Protein AF-A0A940QIN0-F1 (afdb_monomer_lite)

Foldseek 3Di:
DDDDPPPPDPPPPPPPPPCPDDDQDPLCPDPVLVCLVVCVVVQQVVQCVVDVVGDPPVVNLVSVLLNQARDVVNDWDWDADPVRPDIDIGRHGSCDDPDNCVNVVVVVVVVVCCCVVPNDDPDDDDDDDDDDDPVPPDDPDDDDDPVRVVVVVVVVVVVVVVVVVVVVPPPPPPPDDDDDDDDDDDDDDDDD

Secondary structure (DSSP, 8-state):
--------------------------GGGSHHHHHHHHHHHHHHHHHHHH-TT-S-HHHHHHHHHHHTTT-TTT-EEEEE-TTSS-EEEEEPP---SSS-HHHHHHHHHHHHHHIIIIIS-SS----------GGGS---PPPPPHHHHHHHHHHHHHHHHHHHHHHHTS----------------------

pLDDT: mean 77.98, std 21.91, range [28.66, 98.19]

Radius of gyration: 30.8 Å; chains: 1; bounding box: 62×52×92 Å

Sequence (192 aa):
MTAVCETAARDERRAPVASLGYTPRQAERTVLHQVVREHLETFLATTARADPAGLPAFLEQEFRGFLDCGIWSRDFARFQSDGGHAETLVPFSCKRRGFCPSCGGRRMAAGAAELVDHILPHVPVRQWVLSLPHALRFDPAPPPTDREVAHLLAAIRTRILRLLRRGACSPRRTRPTLSGERVLGLTSVLPD

Structure (mmCIF, N/CA/C/O backbone):
data_AF-A0A940QIN0-F1
#
_entry.id   AF-A0A940QIN0-F1
#
loop_
_atom_site.group_PDB
_atom_site.id
_atom_site.type_symbol
_atom_site.label_atom_id
_atom_site.label_alt_id
_atom_site.label_comp_id
_atom_site.label_asym_id
_atom_site.label_entity_id
_atom_site.label_seq_id
_atom_site.pdbx_PDB_ins_code
_atom_site.Cartn_x
_atom_site.Cartn_y
_atom_site.Cartn_z
_atom_site.occupancy
_atom_site.B_iso_or_equiv
_atom_site.auth_seq_id
_atom_site.auth_comp_id
_atom_site.auth_asym_id
_atom_site.aut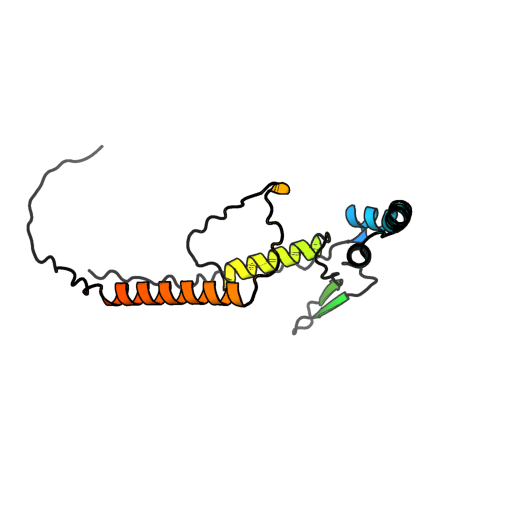h_atom_id
_atom_site.pdbx_PDB_model_num
ATOM 1 N N . MET A 1 1 ? 11.213 -0.362 -57.119 1.00 39.34 1 MET A N 1
ATOM 2 C CA . MET A 1 1 ? 11.813 0.123 -55.858 1.00 39.34 1 MET A CA 1
ATOM 3 C C . MET A 1 1 ? 10.994 -0.416 -54.705 1.00 39.34 1 MET A C 1
ATOM 5 O O . MET A 1 1 ? 9.848 -0.027 -54.529 1.00 39.34 1 MET A O 1
ATOM 9 N N . THR A 1 2 ? 11.556 -1.404 -54.025 1.00 29.39 2 THR A N 1
ATOM 10 C CA . THR A 1 2 ? 10.946 -2.192 -52.953 1.00 29.39 2 THR A CA 1
ATOM 11 C C . THR A 1 2 ? 11.001 -1.393 -51.651 1.00 29.39 2 THR A C 1
ATOM 13 O O . THR A 1 2 ? 12.084 -0.984 -51.250 1.00 29.39 2 THR A O 1
ATOM 16 N N . ALA A 1 3 ? 9.863 -1.167 -50.994 1.00 30.14 3 ALA A N 1
ATOM 17 C CA . ALA A 1 3 ? 9.829 -0.670 -49.620 1.00 30.14 3 ALA A CA 1
ATOM 18 C C . ALA A 1 3 ? 9.575 -1.868 -48.702 1.00 30.14 3 ALA A C 1
ATOM 20 O O . ALA A 1 3 ? 8.461 -2.385 -48.623 1.00 30.14 3 ALA A O 1
ATOM 21 N N . VAL A 1 4 ? 10.646 -2.349 -48.076 1.00 33.47 4 VAL A N 1
ATOM 22 C CA . VAL A 1 4 ? 10.581 -3.349 -47.013 1.00 33.47 4 VAL A CA 1
ATOM 23 C C . VAL A 1 4 ? 9.965 -2.659 -45.798 1.00 33.47 4 VAL A C 1
ATOM 25 O O . VAL A 1 4 ? 10.495 -1.670 -45.301 1.00 33.47 4 VAL A O 1
ATOM 28 N N . CYS A 1 5 ? 8.806 -3.145 -45.357 1.00 28.66 5 CYS A N 1
ATOM 29 C CA . CYS A 1 5 ? 8.246 -2.778 -44.065 1.00 28.66 5 CYS A CA 1
ATOM 30 C C . CYS A 1 5 ? 9.010 -3.595 -43.025 1.00 28.66 5 CYS A C 1
ATOM 32 O O . CYS A 1 5 ? 8.709 -4.764 -42.790 1.00 28.66 5 CYS A O 1
ATOM 34 N N . GLU A 1 6 ? 10.076 -3.005 -42.500 1.00 33.03 6 GLU A N 1
ATOM 35 C CA . GLU A 1 6 ? 10.879 -3.601 -41.447 1.00 33.03 6 GLU A CA 1
ATOM 36 C C . GLU A 1 6 ? 10.044 -3.574 -40.163 1.00 33.03 6 GLU A C 1
ATOM 38 O O . GLU A 1 6 ? 9.805 -2.529 -39.557 1.00 33.03 6 GLU A O 1
ATOM 43 N N . THR A 1 7 ? 9.499 -4.734 -39.795 1.00 38.16 7 THR A N 1
ATOM 44 C CA . THR A 1 7 ? 8.945 -4.969 -38.464 1.00 38.16 7 THR A CA 1
ATOM 45 C C . THR A 1 7 ? 10.040 -4.644 -37.465 1.00 38.16 7 THR A C 1
ATOM 47 O O . THR A 1 7 ? 11.027 -5.375 -37.402 1.00 38.16 7 THR A O 1
ATOM 50 N N . ALA A 1 8 ? 9.878 -3.550 -36.718 1.00 39.50 8 ALA A N 1
ATOM 51 C CA . ALA A 1 8 ? 10.766 -3.204 -35.622 1.00 39.50 8 ALA A CA 1
ATOM 52 C C . ALA A 1 8 ? 10.795 -4.389 -34.650 1.00 39.50 8 ALA A C 1
ATOM 54 O O . ALA A 1 8 ? 9.842 -4.643 -33.909 1.00 39.50 8 ALA A O 1
ATOM 55 N N . ALA A 1 9 ? 11.874 -5.162 -34.742 1.00 41.50 9 ALA A N 1
ATOM 56 C CA . ALA A 1 9 ? 12.218 -6.190 -33.791 1.00 41.50 9 ALA A CA 1
ATOM 57 C C . ALA A 1 9 ? 12.246 -5.559 -32.397 1.00 41.50 9 ALA A C 1
ATOM 59 O O . ALA A 1 9 ? 12.588 -4.383 -32.244 1.00 41.50 9 ALA A O 1
ATOM 60 N N . ARG A 1 10 ? 11.855 -6.345 -31.390 1.00 46.06 10 ARG A N 1
ATOM 61 C CA . ARG A 1 10 ? 11.992 -5.984 -29.976 1.00 46.06 10 ARG A CA 1
ATOM 62 C C . ARG A 1 10 ? 13.375 -5.366 -29.772 1.00 46.06 10 ARG A C 1
ATOM 64 O O . ARG A 1 10 ? 14.372 -6.017 -30.071 1.00 46.06 10 ARG A O 1
ATOM 71 N N . ASP A 1 11 ? 13.440 -4.124 -29.295 1.00 42.91 11 ASP A N 1
ATOM 72 C CA . ASP A 1 11 ? 14.705 -3.577 -28.815 1.00 42.91 11 ASP A CA 1
ATOM 73 C C . ASP A 1 11 ? 15.053 -4.335 -27.529 1.00 42.91 11 ASP A C 1
ATOM 75 O O . ASP A 1 11 ? 14.623 -3.988 -26.431 1.00 42.91 11 ASP A O 1
ATOM 79 N N . GLU A 1 12 ? 15.778 -5.441 -27.692 1.00 45.16 12 GLU A N 1
ATOM 80 C CA . GLU A 1 12 ? 16.307 -6.288 -26.622 1.00 45.16 12 GLU A CA 1
ATOM 81 C C . GLU A 1 12 ? 17.376 -5.569 -25.784 1.00 45.16 12 GLU A C 1
ATOM 83 O O . GLU A 1 12 ? 17.906 -6.145 -24.833 1.00 45.16 12 GLU A O 1
ATOM 88 N N . ARG A 1 13 ? 17.669 -4.287 -26.050 1.00 49.38 13 ARG A N 1
ATOM 89 C CA . ARG A 1 13 ? 18.507 -3.451 -25.185 1.00 49.38 13 ARG A CA 1
ATOM 90 C C . ARG A 1 13 ? 17.741 -3.000 -23.946 1.00 49.38 13 ARG A C 1
ATOM 92 O O . ARG A 1 13 ? 17.632 -1.810 -23.646 1.00 49.38 13 ARG A O 1
ATOM 99 N N . ARG A 1 14 ? 17.292 -3.962 -23.138 1.00 45.38 14 ARG A N 1
ATOM 100 C CA . ARG A 1 14 ? 17.170 -3.718 -21.704 1.00 45.38 14 ARG A CA 1
ATOM 101 C C . ARG A 1 14 ? 18.590 -3.450 -21.224 1.00 45.38 14 ARG A C 1
ATOM 103 O O . ARG A 1 14 ? 19.378 -4.382 -21.081 1.00 45.38 14 ARG A O 1
ATOM 110 N N . ALA A 1 15 ? 18.930 -2.171 -21.051 1.00 46.66 15 ALA A N 1
ATOM 111 C CA . ALA A 1 15 ? 20.172 -1.781 -20.399 1.00 46.66 15 ALA A CA 1
ATOM 112 C C . ALA A 1 15 ? 20.315 -2.656 -19.146 1.00 46.66 15 ALA A C 1
ATOM 114 O O . ALA A 1 15 ? 19.320 -2.797 -18.419 1.00 46.66 15 ALA A O 1
ATOM 115 N N . PRO A 1 16 ? 21.476 -3.301 -18.920 1.00 41.50 16 PRO A N 1
ATOM 116 C CA . PRO A 1 16 ? 21.657 -4.102 -17.728 1.00 41.50 16 PRO A CA 1
ATOM 117 C C . PRO A 1 16 ? 21.328 -3.182 -16.562 1.00 41.50 16 PRO A C 1
ATOM 119 O O . PRO A 1 16 ? 21.960 -2.138 -16.390 1.00 41.50 16 PRO A O 1
ATOM 122 N N . VAL A 1 17 ? 20.273 -3.520 -15.816 1.00 48.12 17 VAL A N 1
ATOM 123 C CA . VAL A 1 17 ? 20.021 -2.873 -14.536 1.00 48.12 17 VAL A CA 1
ATOM 124 C C . VAL A 1 17 ? 21.259 -3.227 -13.742 1.00 48.12 17 VAL A C 1
ATOM 126 O O . VAL A 1 17 ? 21.418 -4.379 -13.340 1.00 48.12 17 VAL A O 1
ATOM 129 N N . ALA A 1 18 ? 22.188 -2.271 -13.638 1.00 48.28 18 ALA A N 1
ATOM 130 C CA . ALA A 1 18 ? 23.367 -2.417 -12.815 1.00 48.28 18 ALA A CA 1
ATOM 131 C C . ALA A 1 18 ? 22.872 -2.972 -11.486 1.00 48.28 18 ALA A C 1
ATOM 133 O O . ALA A 1 18 ? 21.896 -2.453 -10.934 1.00 48.28 18 ALA A O 1
ATOM 134 N N . SER A 1 19 ? 23.474 -4.069 -11.032 1.00 55.09 19 SER A N 1
ATOM 135 C CA . SER A 1 19 ? 23.173 -4.679 -9.746 1.00 55.09 19 SER A CA 1
ATOM 136 C C . SER A 1 19 ? 23.605 -3.702 -8.656 1.00 55.09 19 SER A C 1
ATOM 138 O O . SER A 1 19 ? 24.654 -3.853 -8.034 1.00 55.09 19 SER A O 1
ATOM 140 N N . LEU A 1 20 ? 22.823 -2.641 -8.472 1.00 59.94 20 LEU A N 1
ATOM 141 C CA . LEU A 1 20 ? 22.847 -1.800 -7.299 1.00 59.94 20 LEU A CA 1
ATOM 142 C C . LEU A 1 20 ? 22.551 -2.771 -6.167 1.00 59.94 20 LEU A C 1
ATOM 144 O O . LEU A 1 20 ? 21.440 -3.299 -6.078 1.00 59.94 20 LEU A O 1
ATOM 148 N N . GLY A 1 21 ? 23.590 -3.097 -5.398 1.00 69.75 21 GLY A N 1
ATOM 149 C CA . GLY A 1 21 ? 23.480 -4.004 -4.269 1.00 69.75 21 GLY A CA 1
ATOM 150 C C . GLY A 1 21 ? 22.256 -3.634 -3.441 1.00 69.75 21 GLY A C 1
ATOM 151 O O . GLY A 1 21 ? 21.958 -2.454 -3.232 1.00 69.75 21 GLY A O 1
ATOM 152 N N . TYR A 1 22 ? 21.497 -4.644 -3.027 1.00 80.94 22 TYR A N 1
ATOM 153 C CA . TYR A 1 22 ? 20.320 -4.408 -2.213 1.00 80.94 22 TYR A CA 1
ATOM 154 C C . TYR A 1 22 ? 20.754 -3.816 -0.871 1.00 80.94 22 TYR A C 1
ATOM 156 O O . TYR A 1 22 ? 21.367 -4.504 -0.059 1.00 80.94 22 TYR A O 1
ATOM 164 N N . THR A 1 23 ? 20.410 -2.551 -0.637 1.00 83.25 23 THR A N 1
ATOM 165 C CA . THR A 1 23 ? 20.563 -1.914 0.673 1.00 83.25 23 THR A CA 1
ATOM 166 C C . THR A 1 23 ? 19.215 -1.936 1.391 1.00 83.25 23 THR A C 1
ATOM 168 O O . THR A 1 23 ? 18.275 -1.252 0.967 1.00 83.25 23 THR A O 1
ATOM 171 N N . PRO A 1 24 ? 19.086 -2.704 2.484 1.00 83.31 24 PRO A N 1
ATOM 172 C CA . PRO A 1 24 ? 17.870 -2.736 3.279 1.00 83.31 24 PRO A CA 1
ATOM 173 C C . PRO A 1 24 ? 17.580 -1.363 3.899 1.00 83.31 24 PRO A C 1
ATOM 175 O O . PRO A 1 24 ? 18.468 -0.689 4.424 1.00 83.31 24 PRO A O 1
ATOM 178 N N . ARG A 1 25 ? 16.309 -0.949 3.886 1.00 85.75 25 ARG A N 1
ATOM 179 C CA . ARG A 1 25 ? 15.872 0.261 4.601 1.00 85.75 25 ARG A CA 1
ATOM 180 C C . ARG A 1 25 ? 15.933 0.048 6.114 1.00 85.75 25 ARG A C 1
ATOM 182 O O . ARG A 1 25 ? 15.604 -1.027 6.603 1.00 85.75 25 ARG A O 1
ATOM 189 N N . GLN A 1 26 ? 16.223 1.109 6.861 1.00 89.56 26 GLN A N 1
ATOM 190 C CA . GLN A 1 26 ? 16.115 1.114 8.323 1.00 89.56 26 GLN A CA 1
ATOM 191 C C . GLN A 1 26 ? 14.708 1.583 8.718 1.00 89.56 26 GLN A C 1
ATOM 193 O O . GLN A 1 26 ? 14.486 2.770 8.955 1.00 89.56 26 GLN A O 1
ATOM 198 N N . ALA A 1 27 ? 13.733 0.663 8.707 1.00 91.25 27 ALA A N 1
ATOM 199 C CA . ALA A 1 27 ? 12.313 0.985 8.884 1.00 91.25 27 ALA A CA 1
ATOM 200 C C . ALA A 1 27 ? 12.033 1.782 10.172 1.00 91.25 27 ALA A C 1
ATOM 202 O O . ALA A 1 27 ? 11.352 2.804 10.109 1.00 91.25 27 ALA A O 1
ATOM 203 N N . GLU A 1 28 ? 12.646 1.381 11.287 1.00 92.88 28 GLU A N 1
ATOM 204 C CA . GLU A 1 28 ? 12.479 1.985 12.622 1.00 92.88 28 GLU A CA 1
ATOM 205 C C . GLU A 1 28 ? 13.005 3.417 12.749 1.00 92.88 28 GLU A C 1
ATOM 207 O O . GLU A 1 28 ? 12.685 4.128 13.701 1.00 92.88 28 GLU A O 1
ATOM 212 N N . ARG A 1 29 ? 13.835 3.851 11.796 1.00 93.81 29 ARG A N 1
ATOM 213 C CA . ARG A 1 29 ? 14.392 5.209 11.757 1.00 93.81 29 ARG A CA 1
ATOM 214 C C . ARG A 1 29 ? 13.574 6.149 10.882 1.00 93.81 29 ARG A C 1
ATOM 216 O O . ARG A 1 29 ? 13.904 7.324 10.777 1.00 93.81 29 ARG A O 1
ATOM 223 N N . THR A 1 30 ? 12.530 5.644 10.228 1.00 93.81 30 THR A N 1
ATOM 224 C CA . THR A 1 30 ? 11.633 6.491 9.442 1.00 93.81 30 THR A CA 1
ATOM 225 C C . THR A 1 30 ? 10.653 7.213 10.360 1.00 93.81 30 THR A C 1
ATOM 227 O O . THR A 1 30 ? 10.092 6.598 11.265 1.00 93.81 30 THR A O 1
ATOM 230 N N . VAL A 1 31 ? 10.403 8.497 10.088 1.00 96.12 31 VAL A N 1
ATOM 231 C CA . VAL A 1 31 ? 9.488 9.343 10.880 1.00 96.12 31 VAL A CA 1
ATOM 232 C C . VAL A 1 31 ? 8.111 8.694 11.025 1.00 96.12 31 VAL A C 1
ATOM 234 O O . VAL A 1 31 ? 7.574 8.610 12.122 1.00 96.12 31 VAL A O 1
ATOM 237 N N . LEU A 1 32 ? 7.556 8.163 9.931 1.00 95.44 32 LEU A N 1
ATOM 238 C CA . LEU A 1 32 ? 6.249 7.505 9.957 1.00 95.44 32 LEU A CA 1
ATOM 239 C C . LEU A 1 32 ? 6.228 6.274 10.874 1.00 95.44 32 LEU A C 1
ATOM 241 O O . LEU A 1 32 ? 5.246 6.056 11.574 1.00 95.44 32 LEU A O 1
ATOM 245 N N . HIS A 1 33 ? 7.293 5.465 10.872 1.00 95.81 33 HIS A N 1
ATOM 246 C CA . HIS A 1 33 ? 7.372 4.303 11.760 1.00 95.81 33 HIS A CA 1
ATOM 247 C C . HIS A 1 33 ? 7.428 4.727 13.224 1.00 95.81 33 HIS A C 1
ATOM 249 O O . HIS A 1 33 ? 6.663 4.196 14.020 1.00 95.81 33 HIS A O 1
ATOM 255 N N . GLN A 1 34 ? 8.241 5.733 13.549 1.00 97.00 34 GLN A N 1
ATOM 256 C CA . GLN A 1 34 ? 8.357 6.276 14.904 1.00 97.00 34 GLN A CA 1
ATOM 257 C C . GLN A 1 34 ? 7.017 6.810 15.416 1.00 97.00 34 GLN A C 1
ATOM 259 O O . GLN A 1 34 ? 6.542 6.353 16.450 1.00 97.00 34 GLN A O 1
ATOM 264 N N . VAL A 1 35 ? 6.351 7.665 14.634 1.00 97.75 35 VAL A N 1
ATOM 265 C CA . VAL A 1 35 ? 5.043 8.241 14.987 1.00 97.75 35 VAL A CA 1
ATOM 266 C C . VAL A 1 35 ? 3.992 7.155 15.213 1.00 97.75 35 VAL A C 1
ATOM 268 O O . VAL A 1 35 ? 3.278 7.188 16.212 1.00 97.75 35 VAL A O 1
ATOM 271 N N . VAL A 1 36 ? 3.890 6.169 14.313 1.00 97.00 36 VAL A N 1
ATOM 272 C CA . VAL A 1 36 ? 2.919 5.077 14.491 1.00 97.00 36 VAL A CA 1
ATOM 273 C C . VAL A 1 36 ? 3.277 4.247 15.720 1.00 97.00 36 VAL A C 1
ATOM 275 O O . VAL A 1 36 ? 2.401 3.953 16.523 1.00 97.00 36 VAL A O 1
ATOM 278 N N . ARG A 1 37 ? 4.551 3.894 15.908 1.00 96.81 37 ARG A N 1
ATOM 279 C CA . ARG A 1 37 ? 4.999 3.087 17.049 1.00 96.81 37 ARG A CA 1
ATOM 280 C C . ARG A 1 37 ? 4.697 3.773 18.380 1.00 96.81 37 ARG A C 1
ATOM 282 O O . ARG A 1 37 ? 4.282 3.106 19.318 1.00 96.81 37 ARG A O 1
ATOM 289 N N . GLU A 1 38 ? 4.909 5.082 18.453 1.00 98.19 38 GLU A N 1
ATOM 290 C CA . GLU A 1 38 ? 4.747 5.873 19.675 1.00 98.19 38 GLU A CA 1
ATOM 291 C C . GLU A 1 38 ? 3.280 6.182 19.994 1.00 98.19 38 GLU A C 1
ATOM 293 O O . GLU A 1 38 ? 2.908 6.248 21.164 1.00 98.19 38 GLU A O 1
ATOM 298 N N . HIS A 1 39 ? 2.431 6.349 18.976 1.00 97.81 39 HIS A N 1
ATOM 299 C CA . HIS A 1 39 ? 1.072 6.861 19.173 1.00 97.81 39 HIS A CA 1
ATOM 300 C C . HIS A 1 39 ? -0.055 5.875 18.848 1.00 97.81 39 HIS A C 1
ATOM 302 O O . HIS A 1 39 ? -1.210 6.206 19.118 1.00 97.81 39 HIS A O 1
ATOM 308 N N . LEU A 1 40 ? 0.227 4.681 18.310 1.00 96.94 40 LEU A N 1
ATOM 309 C CA . LEU A 1 40 ? -0.815 3.732 17.893 1.00 96.94 40 LEU A CA 1
ATOM 310 C C . LEU A 1 40 ? -1.768 3.362 19.034 1.00 96.94 40 LEU A C 1
ATOM 312 O O . LEU A 1 40 ? -2.978 3.476 18.870 1.00 96.94 40 LEU A O 1
ATOM 316 N N . GLU A 1 41 ? -1.248 2.957 20.191 1.00 96.94 41 GLU A N 1
ATOM 317 C CA . GLU A 1 41 ? -2.101 2.506 21.300 1.00 96.94 41 GLU A CA 1
ATOM 318 C C . GLU A 1 41 ? -2.956 3.659 21.857 1.00 96.94 41 GLU A C 1
ATOM 320 O O . GLU A 1 41 ? -4.155 3.498 22.094 1.00 96.94 41 GLU A O 1
ATOM 325 N N . THR A 1 42 ? -2.383 4.863 21.968 1.00 97.12 42 THR A N 1
ATOM 326 C CA . THR A 1 42 ? -3.122 6.076 22.361 1.00 97.12 42 THR A CA 1
ATOM 327 C C . THR A 1 42 ? -4.220 6.417 21.358 1.00 97.12 42 THR A C 1
ATOM 329 O O . THR A 1 42 ? -5.328 6.786 21.756 1.00 97.12 42 THR A O 1
ATOM 332 N N . PHE A 1 43 ? -3.938 6.283 20.061 1.00 95.25 43 PHE A N 1
ATOM 333 C CA . PHE A 1 43 ? -4.913 6.495 18.998 1.00 95.25 43 PHE A CA 1
ATOM 334 C C . PHE A 1 43 ? -6.076 5.502 19.113 1.00 95.25 43 PHE A C 1
ATOM 336 O O . PHE A 1 43 ? -7.219 5.940 19.236 1.00 95.25 43 PHE A O 1
ATOM 343 N N . LEU A 1 44 ? -5.795 4.197 19.194 1.00 94.19 44 LEU A N 1
ATOM 344 C CA . LEU A 1 44 ? -6.817 3.148 19.320 1.00 94.19 44 LEU A CA 1
ATOM 345 C C . LEU A 1 44 ? -7.702 3.353 20.560 1.00 94.19 44 LEU A C 1
ATOM 347 O O . LEU A 1 44 ? -8.929 3.331 20.459 1.00 94.19 44 LEU A O 1
ATOM 351 N N . ALA A 1 45 ? -7.095 3.641 21.715 1.00 93.94 45 ALA A N 1
ATOM 352 C CA . ALA A 1 45 ? -7.824 3.898 22.957 1.00 93.94 45 ALA A CA 1
ATOM 353 C C . ALA A 1 45 ? -8.669 5.182 22.910 1.00 93.94 45 ALA A C 1
ATOM 355 O O . ALA A 1 45 ? -9.678 5.298 23.607 1.00 93.94 45 ALA A O 1
ATOM 356 N N . THR A 1 46 ? -8.252 6.185 22.136 1.00 94.50 46 THR A N 1
ATOM 357 C CA . THR A 1 46 ? -9.015 7.429 21.961 1.00 94.50 46 THR A CA 1
ATOM 358 C C . THR A 1 46 ? -10.189 7.215 21.009 1.00 94.50 46 THR A C 1
ATOM 360 O O . THR A 1 46 ? -11.299 7.640 21.320 1.00 94.50 46 THR A O 1
ATOM 363 N N . THR A 1 47 ? -9.988 6.491 19.905 1.00 93.50 47 THR A N 1
ATOM 364 C CA . THR A 1 47 ? -11.057 6.150 18.955 1.00 93.50 47 THR A CA 1
ATOM 365 C C . THR A 1 47 ? -12.139 5.294 19.606 1.00 93.50 47 THR A C 1
ATOM 367 O O . THR A 1 47 ? -13.314 5.615 19.467 1.00 93.50 47 THR A O 1
ATOM 370 N N . ALA A 1 48 ? -11.762 4.276 20.385 1.00 91.69 48 ALA A N 1
ATOM 371 C CA . ALA A 1 48 ? -12.719 3.420 21.092 1.00 91.69 48 ALA A CA 1
ATOM 372 C C . ALA A 1 48 ? -13.564 4.174 22.139 1.00 91.69 48 ALA A C 1
ATOM 374 O O . ALA A 1 48 ? -14.670 3.753 22.461 1.00 91.69 48 ALA A O 1
ATOM 375 N N . ARG A 1 49 ? -13.056 5.292 22.681 1.00 92.94 49 ARG A N 1
ATOM 376 C CA . ARG A 1 49 ? -13.816 6.166 23.592 1.00 92.94 49 ARG A CA 1
ATOM 377 C C . ARG A 1 49 ? -14.766 7.109 22.858 1.00 92.94 49 ARG A C 1
ATOM 379 O O . ARG A 1 49 ? -15.798 7.465 23.415 1.00 92.94 49 ARG A O 1
ATOM 386 N N . ALA A 1 50 ? -14.395 7.552 21.659 1.00 93.31 50 ALA A N 1
ATOM 387 C CA . ALA A 1 50 ? -15.184 8.495 20.870 1.00 93.31 50 ALA A CA 1
ATOM 388 C C . ALA A 1 50 ? -16.335 7.815 20.114 1.00 93.31 50 ALA A C 1
ATOM 390 O O . ALA A 1 50 ? -17.395 8.414 19.959 1.00 93.31 50 ALA A O 1
ATOM 391 N N . ASP A 1 51 ? -16.126 6.579 19.659 1.00 89.69 51 ASP A N 1
ATOM 392 C CA . ASP A 1 51 ? -17.105 5.801 18.906 1.00 89.69 51 ASP A CA 1
ATOM 393 C C . ASP A 1 51 ? -17.196 4.373 19.481 1.00 89.69 51 ASP A C 1
ATOM 395 O O . ASP A 1 51 ? -16.189 3.657 19.463 1.00 89.69 51 ASP A O 1
ATOM 399 N N . PRO A 1 52 ? -18.376 3.924 19.957 1.00 80.94 52 PRO A N 1
ATOM 400 C CA . PRO A 1 52 ? -18.589 2.551 20.416 1.00 80.94 52 PRO A CA 1
ATOM 401 C C . PRO A 1 52 ? -18.298 1.484 19.354 1.00 80.94 52 PRO A C 1
ATOM 403 O O . PRO A 1 52 ? -17.973 0.352 19.709 1.00 80.94 52 PRO A O 1
ATOM 406 N N . ALA A 1 53 ? -18.415 1.817 18.063 1.00 83.94 53 ALA A N 1
ATOM 407 C CA . ALA A 1 53 ? -18.047 0.915 16.974 1.00 83.94 53 ALA A CA 1
ATOM 408 C C . ALA A 1 53 ? -16.521 0.769 16.824 1.00 83.94 53 ALA A C 1
ATOM 410 O O . ALA A 1 53 ? -16.048 -0.220 16.261 1.00 83.94 53 ALA A O 1
ATOM 411 N N . GLY A 1 54 ? -15.751 1.725 17.354 1.00 83.38 54 GLY A N 1
ATOM 412 C CA . GLY A 1 54 ? -14.297 1.748 17.299 1.00 83.38 54 GLY A CA 1
ATOM 413 C C . GLY A 1 54 ? -13.735 1.843 15.878 1.00 83.38 54 GLY A C 1
ATOM 414 O O . GLY A 1 54 ? -14.424 2.143 14.903 1.00 83.38 54 GLY A O 1
ATOM 415 N N . LEU A 1 55 ? -12.431 1.592 15.757 1.00 89.44 55 LEU A N 1
ATOM 416 C CA . LEU A 1 55 ? -11.781 1.502 14.456 1.00 89.44 55 LEU A CA 1
ATOM 417 C C . LEU A 1 55 ? -12.081 0.127 13.829 1.00 89.44 55 LEU A C 1
ATOM 419 O O . LEU A 1 55 ? -11.889 -0.890 14.497 1.00 89.44 55 LEU A O 1
ATOM 423 N N . PRO A 1 56 ? -12.464 0.049 12.540 1.00 90.94 56 PRO A N 1
ATOM 424 C CA . PRO A 1 56 ? -12.560 -1.227 11.845 1.00 90.94 56 PRO A CA 1
ATOM 425 C C . PRO A 1 56 ? -11.288 -2.071 12.003 1.00 90.94 56 PRO A C 1
ATOM 427 O O . PRO A 1 56 ? -10.181 -1.592 11.750 1.00 90.94 56 PRO A O 1
ATOM 430 N N . ALA A 1 57 ? -11.447 -3.353 12.343 1.00 90.94 57 ALA A N 1
ATOM 431 C CA . ALA A 1 57 ? -10.331 -4.253 12.655 1.00 90.94 57 ALA A CA 1
ATOM 432 C C . ALA A 1 57 ? -9.258 -4.321 11.552 1.00 90.94 57 ALA A C 1
ATOM 434 O O . ALA A 1 57 ? -8.072 -4.484 11.839 1.00 90.94 57 ALA A O 1
ATOM 435 N N . PHE A 1 58 ? -9.646 -4.170 10.281 1.00 91.81 58 PHE A N 1
ATOM 436 C CA . PHE A 1 58 ? -8.687 -4.180 9.176 1.00 91.81 58 PHE A CA 1
ATOM 437 C C . PHE A 1 58 ? -7.694 -3.011 9.251 1.00 91.81 58 PHE A C 1
ATOM 439 O O . PHE A 1 58 ? -6.539 -3.189 8.879 1.00 91.81 58 PHE A O 1
ATOM 446 N N . LEU A 1 59 ? -8.101 -1.842 9.756 1.00 92.81 59 LEU A N 1
ATOM 447 C CA . LEU A 1 59 ? -7.219 -0.682 9.889 1.00 92.81 59 LEU A CA 1
ATOM 448 C C . LEU A 1 59 ? -6.212 -0.881 11.021 1.00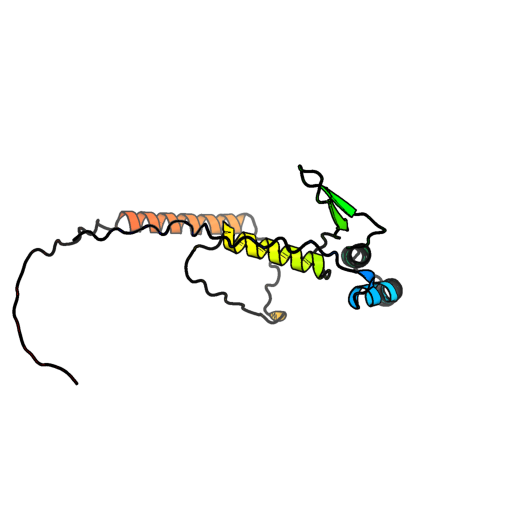 92.81 59 LEU A C 1
ATOM 450 O O . LEU A 1 59 ? -5.031 -0.593 10.838 1.00 92.81 59 LEU A O 1
ATOM 454 N N . GLU A 1 60 ? -6.638 -1.436 12.157 1.00 93.62 60 GLU A N 1
ATOM 455 C CA . GLU A 1 60 ? -5.710 -1.786 13.238 1.00 93.62 60 GLU A CA 1
ATOM 456 C C . GLU A 1 60 ? -4.666 -2.805 12.760 1.00 93.62 60 GLU A C 1
ATOM 458 O O . GLU A 1 60 ? -3.466 -2.629 12.974 1.00 93.62 60 GLU A O 1
ATOM 463 N N . GLN A 1 61 ? -5.099 -3.838 12.033 1.00 93.88 61 GLN A N 1
ATOM 464 C CA . GLN A 1 61 ? -4.187 -4.823 11.449 1.00 93.88 61 GLN A CA 1
ATOM 465 C C . GLN A 1 61 ? -3.205 -4.208 10.441 1.00 93.88 61 GLN A C 1
ATOM 467 O O . GLN A 1 61 ? -2.070 -4.674 10.331 1.00 93.88 61 GLN A O 1
ATOM 472 N N . GLU A 1 62 ? -3.620 -3.184 9.690 1.00 95.75 62 GLU A N 1
ATOM 473 C CA . GLU A 1 62 ? -2.735 -2.441 8.788 1.00 95.75 62 GLU A CA 1
ATOM 474 C C . GLU A 1 62 ? -1.659 -1.677 9.574 1.00 95.75 62 GLU A C 1
ATOM 476 O O . GLU A 1 62 ? -0.485 -1.749 9.204 1.00 95.75 62 GLU A O 1
ATOM 481 N N . PHE A 1 63 ? -2.016 -1.020 10.686 1.00 96.00 63 PHE A N 1
ATOM 482 C CA . PHE A 1 63 ? -1.047 -0.344 11.557 1.00 96.00 63 PHE A CA 1
ATOM 483 C C . PHE A 1 63 ? -0.066 -1.317 12.204 1.00 96.00 63 PHE A C 1
ATOM 485 O O . PHE A 1 63 ? 1.147 -1.132 12.086 1.00 96.00 63 PHE A O 1
ATOM 492 N N . ARG A 1 64 ? -0.574 -2.381 12.834 1.00 95.12 64 ARG A N 1
ATOM 493 C CA . ARG A 1 64 ? 0.274 -3.393 13.477 1.00 95.12 64 ARG A CA 1
ATOM 494 C C . ARG A 1 64 ? 1.186 -4.073 12.454 1.00 95.12 64 ARG A C 1
ATOM 496 O O . ARG A 1 64 ? 2.394 -4.128 12.648 1.00 95.12 64 ARG A O 1
ATOM 503 N N . GLY A 1 65 ? 0.644 -4.464 11.299 1.00 95.00 65 GLY A N 1
ATOM 504 C CA . GLY A 1 65 ? 1.435 -5.050 10.217 1.00 95.00 65 GLY A CA 1
ATOM 505 C C . GLY A 1 65 ? 2.488 -4.097 9.642 1.00 95.00 65 GLY A C 1
ATOM 506 O O . GLY A 1 65 ? 3.565 -4.537 9.246 1.00 95.00 65 GLY A O 1
ATOM 507 N N . PHE A 1 66 ? 2.219 -2.790 9.586 1.00 95.62 66 PHE A N 1
ATOM 508 C CA . PHE A 1 66 ? 3.220 -1.802 9.181 1.00 95.62 66 PHE A CA 1
ATOM 509 C C . PHE A 1 66 ? 4.401 -1.731 10.154 1.00 95.62 66 PHE A C 1
ATOM 511 O O . PHE A 1 66 ? 5.538 -1.626 9.688 1.00 95.62 66 PHE A O 1
ATOM 518 N N . LEU A 1 67 ? 4.155 -1.824 11.465 1.00 95.06 67 LEU A N 1
ATOM 519 C CA . LEU A 1 67 ? 5.213 -1.778 12.476 1.00 95.06 67 LEU A CA 1
ATOM 520 C C . LEU A 1 67 ? 6.194 -2.948 12.367 1.00 95.06 67 LEU A C 1
ATOM 522 O O . LEU A 1 67 ? 7.373 -2.757 12.653 1.00 95.06 67 LEU A O 1
ATOM 526 N N . ASP A 1 68 ? 5.743 -4.095 11.860 1.00 94.00 68 ASP A N 1
ATOM 527 C CA . ASP A 1 68 ? 6.582 -5.273 11.613 1.00 94.00 68 ASP A CA 1
ATOM 528 C C . ASP A 1 68 ? 7.280 -5.251 10.237 1.00 94.00 68 ASP A C 1
ATOM 530 O O . ASP A 1 68 ? 8.140 -6.081 9.938 1.00 94.00 68 ASP A O 1
ATOM 534 N N . CYS A 1 69 ? 6.940 -4.296 9.365 1.00 93.94 69 CYS A N 1
ATOM 535 C CA . CYS A 1 69 ? 7.452 -4.251 8.001 1.00 93.94 69 CYS A CA 1
ATOM 536 C C . CYS A 1 69 ? 8.911 -3.776 7.937 1.00 93.94 69 CYS A C 1
ATOM 538 O O . CYS A 1 69 ? 9.195 -2.586 8.094 1.00 93.94 69 CYS A O 1
ATOM 540 N N . GLY A 1 70 ? 9.815 -4.653 7.500 1.00 91.75 70 GLY A N 1
ATOM 541 C CA . GLY A 1 70 ? 11.226 -4.313 7.308 1.00 91.75 70 GLY A CA 1
ATOM 542 C C . GLY A 1 70 ? 12.035 -4.315 8.606 1.00 91.75 70 GLY A C 1
ATOM 543 O O . GLY A 1 70 ? 13.032 -3.601 8.684 1.00 91.75 70 GLY A O 1
ATOM 544 N N . ILE A 1 71 ? 11.585 -5.069 9.612 1.00 92.88 71 ILE A N 1
ATOM 545 C CA . ILE A 1 71 ? 12.242 -5.210 10.913 1.00 92.88 71 ILE A CA 1
ATOM 546 C C . ILE A 1 71 ? 13.055 -6.501 10.936 1.00 92.88 71 ILE A C 1
ATOM 548 O O . ILE A 1 71 ? 12.512 -7.588 10.758 1.00 92.88 71 ILE A O 1
ATOM 552 N N . TRP A 1 72 ? 14.356 -6.383 11.188 1.00 91.19 72 TRP A N 1
ATOM 553 C CA . TRP A 1 72 ? 15.284 -7.517 11.182 1.00 91.19 72 TRP A CA 1
ATOM 554 C C . TRP A 1 72 ? 15.027 -8.541 12.280 1.00 91.19 72 TRP A C 1
ATOM 556 O O . TRP A 1 72 ? 15.189 -9.732 12.048 1.00 91.19 72 TRP A O 1
ATOM 566 N N . SER A 1 73 ? 14.623 -8.076 13.462 1.00 89.69 73 SER A N 1
ATOM 567 C CA . SER A 1 73 ? 14.328 -8.935 14.612 1.00 89.69 73 SER A CA 1
ATOM 568 C C . SER A 1 73 ? 12.997 -9.678 14.494 1.00 89.69 73 SER A C 1
ATOM 570 O O . SER A 1 73 ? 12.710 -10.517 15.342 1.00 89.69 73 SER A O 1
ATOM 572 N N . ARG A 1 74 ? 12.177 -9.363 13.480 1.00 89.00 74 ARG A N 1
ATOM 573 C CA . ARG A 1 74 ? 10.955 -10.112 13.184 1.00 89.00 74 ARG A CA 1
ATOM 574 C C . ARG A 1 74 ? 11.299 -11.337 12.359 1.00 89.00 74 ARG A C 1
ATOM 576 O O . ARG A 1 74 ? 11.279 -12.425 12.904 1.00 89.00 74 ARG A O 1
ATOM 583 N N . ASP A 1 75 ? 11.650 -11.134 11.091 1.00 89.00 75 ASP A N 1
ATOM 584 C CA . ASP A 1 75 ? 12.001 -12.200 10.153 1.00 89.00 75 ASP A CA 1
ATOM 585 C C . ASP A 1 75 ? 12.691 -11.632 8.899 1.00 89.00 75 ASP A C 1
ATOM 587 O O . ASP A 1 75 ? 12.479 -10.476 8.501 1.00 89.00 75 ASP A O 1
ATOM 591 N N . PHE A 1 76 ? 13.470 -12.473 8.214 1.00 93.19 76 PHE A N 1
ATOM 592 C CA . PHE A 1 76 ? 14.122 -12.138 6.949 1.00 93.19 76 PHE A CA 1
ATOM 593 C C . PHE A 1 76 ? 14.256 -13.352 6.017 1.00 93.19 76 PHE A C 1
ATOM 595 O O . PHE A 1 76 ? 14.310 -14.499 6.451 1.00 93.19 76 PHE A O 1
ATOM 602 N N . ALA A 1 77 ? 14.338 -13.087 4.712 1.00 91.69 77 ALA A N 1
ATOM 603 C CA . ALA A 1 77 ? 14.747 -14.056 3.700 1.00 91.69 77 ALA A CA 1
ATOM 604 C C . ALA A 1 77 ? 16.247 -13.935 3.427 1.00 91.69 77 ALA A C 1
ATOM 606 O O . ALA A 1 77 ? 16.781 -12.827 3.327 1.00 91.69 77 ALA A O 1
ATOM 607 N N . ARG A 1 78 ? 16.899 -15.081 3.238 1.00 90.50 78 ARG A N 1
ATOM 608 C CA . ARG A 1 78 ? 18.285 -15.194 2.785 1.00 90.50 78 ARG A CA 1
ATOM 609 C C . ARG A 1 78 ? 18.295 -15.657 1.333 1.00 90.50 78 ARG A C 1
ATOM 611 O O . ARG A 1 78 ? 17.720 -16.695 1.020 1.00 90.50 78 ARG A O 1
ATOM 618 N N . PHE A 1 79 ? 18.953 -14.898 0.466 1.00 89.00 79 PHE A N 1
ATOM 619 C CA . PHE A 1 79 ? 19.191 -15.259 -0.927 1.00 89.00 79 PHE A CA 1
ATOM 620 C C . PHE A 1 79 ? 20.682 -15.497 -1.121 1.00 89.00 79 PHE A C 1
ATOM 622 O O . PHE A 1 79 ? 21.492 -14.643 -0.765 1.00 89.00 79 PHE A O 1
ATOM 629 N N . GLN A 1 80 ? 21.033 -16.647 -1.682 1.00 86.00 80 GLN A N 1
ATOM 630 C CA . GLN A 1 80 ? 22.406 -17.003 -2.017 1.00 86.00 80 GLN A CA 1
ATOM 631 C C . GLN A 1 80 ? 22.500 -17.193 -3.529 1.00 86.00 80 GLN A C 1
ATOM 633 O O . GLN A 1 80 ? 21.585 -17.747 -4.135 1.00 86.00 80 GLN A O 1
ATOM 638 N N . SER A 1 81 ? 23.579 -16.712 -4.141 1.00 83.75 81 SER A N 1
ATOM 639 C CA . SER A 1 81 ? 23.866 -17.029 -5.539 1.00 83.75 81 SER A CA 1
ATOM 640 C C . SER A 1 81 ? 24.364 -18.470 -5.682 1.00 83.75 81 SER A C 1
ATOM 642 O O . SER A 1 81 ? 25.086 -18.964 -4.817 1.00 83.75 81 SER A O 1
ATOM 644 N N . ASP A 1 82 ? 24.052 -19.122 -6.807 1.00 75.69 82 ASP A N 1
ATOM 645 C CA . ASP A 1 82 ? 24.458 -20.514 -7.092 1.00 75.69 82 ASP A CA 1
ATOM 646 C C . ASP A 1 82 ? 25.987 -20.716 -7.103 1.00 75.69 82 ASP A C 1
ATOM 648 O O . ASP A 1 82 ? 26.483 -21.833 -6.990 1.00 75.69 82 ASP A O 1
ATOM 652 N N . GLY A 1 83 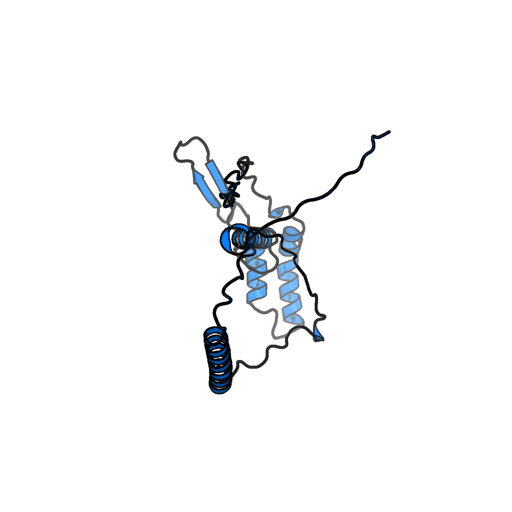? 26.755 -19.625 -7.192 1.00 72.56 83 GLY A N 1
ATOM 653 C CA . GLY A 1 83 ? 28.213 -19.623 -7.102 1.00 72.56 83 GLY A CA 1
ATOM 654 C C . GLY A 1 83 ? 28.774 -19.379 -5.700 1.00 72.56 83 GLY A C 1
ATOM 655 O O . GLY A 1 83 ? 29.985 -19.282 -5.579 1.00 72.56 83 GLY A O 1
ATOM 656 N N . GLY A 1 84 ? 27.956 -19.215 -4.656 1.00 64.12 84 GLY A N 1
ATOM 657 C CA . GLY A 1 84 ? 28.392 -19.149 -3.251 1.00 64.12 84 GLY A CA 1
ATOM 658 C C . GLY A 1 84 ? 29.027 -17.836 -2.768 1.00 64.12 84 GLY A C 1
ATOM 659 O O . GLY A 1 84 ? 29.228 -17.684 -1.566 1.00 64.12 84 GLY A O 1
ATOM 660 N N . HIS A 1 85 ? 29.306 -16.871 -3.649 1.00 67.06 85 HIS A N 1
ATOM 661 C CA . HIS A 1 85 ? 30.080 -15.669 -3.288 1.00 67.06 85 HIS A CA 1
ATOM 662 C C . HIS A 1 85 ? 29.232 -14.433 -2.948 1.00 67.06 85 HIS A C 1
ATOM 664 O O . HIS A 1 85 ? 29.781 -13.431 -2.496 1.00 67.06 85 HIS A O 1
ATOM 670 N N . ALA A 1 86 ? 27.911 -14.472 -3.156 1.00 79.12 86 ALA A N 1
ATOM 671 C CA . ALA A 1 86 ? 27.030 -13.352 -2.835 1.00 79.12 86 ALA A CA 1
ATOM 672 C C . ALA A 1 86 ? 25.827 -13.820 -2.016 1.00 79.12 86 ALA A C 1
ATOM 674 O O . ALA A 1 86 ? 25.064 -14.691 -2.438 1.00 79.12 86 ALA A O 1
ATOM 675 N N . GLU A 1 87 ? 25.658 -13.198 -0.854 1.00 85.12 87 GLU A N 1
ATOM 676 C CA . GLU A 1 87 ? 24.511 -13.376 0.020 1.00 85.12 87 GLU A CA 1
ATOM 677 C C . GLU A 1 87 ? 23.767 -12.049 0.152 1.00 85.12 87 GLU A C 1
ATOM 679 O O . GLU A 1 87 ? 24.369 -10.993 0.333 1.00 85.12 87 GLU A O 1
ATOM 684 N N . THR A 1 88 ? 22.443 -12.092 0.047 1.00 87.94 88 THR A N 1
ATOM 685 C CA . THR A 1 88 ? 21.577 -10.936 0.265 1.00 87.94 88 THR A CA 1
ATOM 686 C C . THR A 1 88 ? 20.509 -11.290 1.282 1.00 87.94 88 THR A C 1
ATOM 688 O O . THR A 1 88 ? 19.707 -12.200 1.070 1.00 87.94 88 THR A O 1
ATOM 691 N N . LEU A 1 89 ? 20.478 -10.540 2.382 1.00 89.19 89 LEU A N 1
ATOM 692 C CA . LEU A 1 89 ? 19.430 -10.640 3.388 1.00 89.19 89 LEU A CA 1
ATOM 693 C C . LEU A 1 89 ? 18.360 -9.586 3.124 1.00 89.19 89 LEU A C 1
ATOM 695 O O . LEU A 1 89 ? 18.668 -8.408 2.946 1.00 89.19 89 LEU A O 1
ATOM 699 N N . VAL A 1 90 ? 17.098 -10.006 3.119 1.00 91.44 90 VAL A N 1
ATOM 700 C CA . VAL A 1 90 ? 15.946 -9.142 2.850 1.00 91.44 90 VAL A CA 1
ATOM 701 C C . VAL A 1 90 ? 14.940 -9.283 3.990 1.00 91.44 90 VAL A C 1
ATOM 703 O O . VAL A 1 90 ? 14.351 -10.355 4.134 1.00 91.44 90 VAL A O 1
ATOM 706 N N . PRO A 1 91 ? 14.681 -8.231 4.785 1.00 92.81 91 PRO A N 1
ATOM 707 C CA . PRO A 1 91 ? 13.682 -8.304 5.841 1.00 92.81 91 PRO A CA 1
ATOM 708 C C . PRO A 1 91 ? 12.279 -8.457 5.245 1.00 92.81 91 PRO A C 1
ATOM 710 O O . PRO A 1 91 ? 11.987 -7.981 4.137 1.00 92.81 91 PRO A O 1
ATOM 713 N N . PHE A 1 92 ? 11.385 -9.114 5.981 1.00 92.38 92 PHE A N 1
ATOM 714 C CA . PHE A 1 92 ? 10.031 -9.343 5.494 1.00 92.38 92 PHE A CA 1
ATOM 715 C C . PHE A 1 92 ? 9.223 -8.052 5.351 1.00 92.38 92 PHE A C 1
ATOM 717 O O . PHE A 1 92 ? 9.312 -7.095 6.120 1.00 92.38 92 PHE A O 1
ATOM 724 N N . SER A 1 93 ? 8.409 -8.029 4.299 1.00 91.69 93 SER A N 1
ATOM 725 C CA . SER A 1 93 ? 7.471 -6.952 4.008 1.00 91.69 93 SER A CA 1
ATOM 726 C C . SER A 1 93 ? 6.090 -7.301 4.550 1.00 91.69 93 SER A C 1
ATOM 728 O O . SER A 1 93 ? 5.668 -8.447 4.400 1.00 91.69 93 SER A O 1
ATOM 730 N N . CYS A 1 94 ? 5.326 -6.321 5.032 1.00 92.94 94 CYS A N 1
ATOM 731 C CA . CYS A 1 94 ? 3.965 -6.576 5.513 1.00 92.94 94 CYS A CA 1
ATOM 732 C C . CYS A 1 94 ? 2.983 -7.022 4.417 1.00 92.94 94 CYS A C 1
ATOM 734 O O . CYS A 1 94 ? 1.933 -7.568 4.732 1.00 92.94 94 CYS A O 1
ATOM 736 N N . LYS A 1 95 ? 3.291 -6.782 3.130 1.00 90.56 95 LYS A N 1
ATOM 737 C CA . LYS A 1 95 ? 2.451 -7.116 1.953 1.00 90.56 95 LYS A CA 1
ATOM 738 C C . LYS A 1 95 ? 1.049 -6.475 1.957 1.00 90.56 95 LYS A C 1
ATOM 740 O O . LYS A 1 95 ? 0.250 -6.731 1.056 1.00 90.56 95 LYS A O 1
ATOM 745 N N . ARG A 1 96 ? 0.776 -5.585 2.911 1.00 90.44 96 ARG A N 1
ATOM 746 C CA . ARG A 1 96 ? -0.490 -4.873 3.104 1.00 90.44 96 ARG A CA 1
ATOM 747 C C . ARG A 1 96 ? -0.768 -3.837 1.997 1.00 90.44 96 ARG A C 1
ATOM 749 O O . ARG A 1 96 ? 0.099 -3.559 1.154 1.00 90.44 96 ARG A O 1
ATOM 756 N N . ARG A 1 97 ? -2.002 -3.325 1.925 1.00 88.19 97 ARG A N 1
ATOM 757 C CA . ARG A 1 97 ? -2.475 -2.417 0.850 1.00 88.19 97 ARG A CA 1
ATOM 758 C C . ARG A 1 97 ? -2.766 -0.990 1.310 1.00 88.19 97 ARG A C 1
ATOM 760 O O . ARG A 1 97 ? -3.043 -0.164 0.449 1.00 88.19 97 ARG A O 1
ATOM 767 N N . GLY A 1 98 ? -2.666 -0.704 2.603 1.00 87.56 98 GLY A N 1
ATOM 768 C CA . GLY A 1 98 ? -2.844 0.632 3.147 1.00 87.56 98 GLY A CA 1
ATOM 769 C C . GLY A 1 98 ? -1.612 1.513 2.963 1.00 87.56 98 GLY A C 1
ATOM 770 O O . GLY A 1 98 ? -1.067 1.664 1.872 1.00 87.56 98 GLY A O 1
ATOM 771 N N . PHE A 1 99 ? -1.165 2.114 4.058 1.00 91.69 99 PHE A N 1
ATOM 772 C CA . PHE A 1 99 ? -0.284 3.280 4.035 1.00 91.69 99 PHE A CA 1
ATOM 773 C C . PHE A 1 99 ? 1.221 2.962 4.005 1.00 91.69 99 PHE A C 1
ATOM 775 O O . PHE A 1 99 ? 2.031 3.881 3.946 1.00 91.69 99 PHE A O 1
ATOM 782 N N . CYS A 1 100 ? 1.626 1.686 4.060 1.00 94.50 100 CYS A N 1
ATOM 783 C CA . CYS A 1 100 ? 3.041 1.300 4.080 1.00 94.50 100 CYS A CA 1
ATOM 784 C C . CYS A 1 100 ? 3.758 1.743 2.785 1.00 94.50 100 CYS A C 1
ATOM 786 O O . CYS A 1 100 ? 3.543 1.117 1.738 1.00 94.50 100 CYS A O 1
ATOM 788 N N . PRO A 1 101 ? 4.680 2.731 2.826 1.00 92.12 101 PRO A N 1
ATOM 789 C CA . PRO A 1 101 ? 5.255 3.309 1.607 1.00 92.12 101 PRO A CA 1
ATOM 790 C C . PRO A 1 101 ? 6.111 2.315 0.824 1.00 92.12 101 PRO A C 1
ATOM 792 O O . PRO A 1 101 ? 6.130 2.320 -0.401 1.00 92.12 101 PRO A O 1
ATOM 795 N N . SER A 1 102 ? 6.796 1.411 1.527 1.00 90.25 102 SER A N 1
ATOM 796 C CA . SER A 1 102 ? 7.662 0.409 0.903 1.00 90.25 102 SER A CA 1
ATOM 797 C C . SER A 1 102 ? 6.862 -0.663 0.159 1.00 90.25 102 SER A C 1
ATOM 799 O O . SER A 1 102 ? 7.190 -1.000 -0.978 1.00 90.25 102 SER A O 1
ATOM 801 N N . CYS A 1 103 ? 5.789 -1.179 0.769 1.00 93.44 103 CYS A N 1
ATOM 802 C CA . CYS A 1 103 ? 4.928 -2.169 0.119 1.00 93.44 103 CYS A CA 1
ATOM 803 C C . CYS A 1 103 ? 4.081 -1.535 -0.989 1.00 93.44 103 CYS A C 1
ATOM 805 O O . CYS A 1 103 ? 3.925 -2.136 -2.051 1.00 93.44 103 CYS A O 1
ATOM 807 N N . GLY A 1 104 ? 3.572 -0.321 -0.757 1.00 93.81 104 GLY A N 1
ATOM 808 C CA . GLY A 1 104 ? 2.869 0.475 -1.760 1.00 93.81 104 GLY A CA 1
ATOM 809 C C . GLY A 1 104 ? 3.755 0.752 -2.972 1.00 93.81 104 GLY A C 1
ATOM 810 O O . GLY A 1 104 ? 3.395 0.375 -4.083 1.00 93.81 104 GLY A O 1
ATOM 811 N N . GLY A 1 105 ? 4.959 1.284 -2.748 1.00 92.38 105 GLY A N 1
ATOM 812 C CA . GLY A 1 105 ? 5.938 1.563 -3.798 1.00 92.38 105 GLY A CA 1
ATOM 813 C C . GLY A 1 105 ? 6.345 0.317 -4.585 1.00 92.38 105 GLY A C 1
ATOM 814 O O . GLY A 1 105 ? 6.327 0.343 -5.812 1.00 92.38 105 GLY A O 1
ATOM 815 N N . ARG A 1 106 ? 6.615 -0.813 -3.911 1.00 91.44 106 ARG A N 1
ATOM 816 C CA . ARG A 1 106 ? 6.903 -2.088 -4.595 1.00 91.44 106 ARG A CA 1
ATOM 817 C C . ARG A 1 106 ? 5.743 -2.524 -5.490 1.00 91.44 106 ARG A C 1
ATOM 819 O O . ARG A 1 106 ? 5.970 -2.947 -6.617 1.00 91.44 106 ARG A O 1
ATOM 826 N N . ARG A 1 107 ? 4.505 -2.431 -4.998 1.00 94.00 107 ARG A N 1
ATOM 827 C CA . ARG A 1 107 ? 3.313 -2.805 -5.769 1.00 94.00 107 ARG A CA 1
ATOM 828 C C . ARG A 1 107 ? 3.100 -1.881 -6.965 1.00 94.00 107 ARG A C 1
ATOM 830 O O . ARG A 1 107 ? 2.763 -2.371 -8.035 1.00 94.00 107 ARG A O 1
ATOM 837 N N . MET A 1 108 ? 3.308 -0.577 -6.793 1.00 94.12 108 MET A N 1
ATOM 838 C CA . MET A 1 108 ? 3.238 0.395 -7.886 1.00 94.12 108 MET A CA 1
ATOM 839 C C . MET A 1 108 ? 4.286 0.095 -8.957 1.00 94.12 108 MET A C 1
ATOM 841 O O . MET A 1 108 ? 3.941 0.045 -10.130 1.00 94.12 108 MET A O 1
ATOM 845 N N . ALA A 1 109 ? 5.533 -0.172 -8.558 1.00 94.06 109 ALA A N 1
ATOM 846 C CA . ALA A 1 109 ? 6.604 -0.527 -9.485 1.00 94.06 109 ALA A CA 1
ATOM 847 C C . ALA A 1 109 ? 6.302 -1.832 -10.239 1.00 94.06 109 ALA A C 1
ATOM 849 O O . ALA A 1 109 ? 6.451 -1.880 -11.454 1.00 94.06 109 ALA A O 1
ATOM 850 N N . ALA A 1 110 ? 5.815 -2.861 -9.539 1.00 92.88 110 ALA A N 1
ATOM 851 C CA . ALA A 1 110 ? 5.406 -4.116 -10.166 1.00 92.88 110 ALA A CA 1
ATOM 852 C C . ALA A 1 110 ? 4.247 -3.917 -11.157 1.00 92.88 110 ALA A C 1
ATOM 854 O O . ALA A 1 110 ? 4.292 -4.436 -12.264 1.00 92.88 110 ALA A O 1
ATOM 855 N N . GLY A 1 111 ? 3.233 -3.126 -10.790 1.00 94.56 111 GLY A N 1
ATOM 856 C CA . GLY A 1 111 ? 2.121 -2.809 -11.686 1.00 94.56 111 GLY A CA 1
ATOM 857 C C . GLY A 1 111 ? 2.552 -1.987 -12.902 1.00 94.56 111 GLY A C 1
ATOM 858 O O . GLY A 1 111 ? 2.064 -2.223 -14.000 1.00 94.56 111 GLY A O 1
ATOM 859 N N . ALA A 1 112 ? 3.487 -1.052 -12.729 1.00 93.25 112 ALA A N 1
ATOM 860 C CA . ALA A 1 112 ? 4.049 -0.287 -13.837 1.00 93.25 112 ALA A CA 1
ATOM 861 C C . ALA A 1 112 ? 4.836 -1.183 -14.805 1.00 93.25 112 ALA A C 1
ATOM 863 O O . ALA A 1 112 ? 4.676 -1.037 -16.012 1.00 93.25 112 ALA A O 1
ATOM 864 N N . ALA A 1 113 ? 5.630 -2.124 -14.285 1.00 93.75 113 ALA A N 1
ATOM 865 C CA . ALA A 1 113 ? 6.344 -3.099 -15.107 1.00 93.75 113 ALA A CA 1
ATOM 866 C C . ALA A 1 113 ? 5.369 -3.976 -15.904 1.00 93.75 113 ALA A C 1
ATOM 868 O O . ALA A 1 113 ? 5.491 -4.055 -17.117 1.00 93.75 113 ALA A O 1
ATOM 869 N N . GLU A 1 114 ? 4.335 -4.527 -15.259 1.00 94.88 114 GLU A N 1
ATOM 870 C CA . GLU A 1 114 ? 3.293 -5.310 -15.942 1.00 94.88 114 GLU A CA 1
ATOM 871 C C . GLU A 1 114 ? 2.621 -4.512 -17.071 1.00 94.88 114 GLU A C 1
ATOM 873 O O . GLU A 1 114 ? 2.421 -5.008 -18.180 1.00 94.88 114 GLU A O 1
ATOM 878 N N . LEU A 1 115 ? 2.304 -3.241 -16.807 1.00 93.56 115 LEU A N 1
ATOM 879 C CA . LEU A 1 115 ? 1.707 -2.369 -17.809 1.00 93.56 115 LEU A CA 1
ATOM 880 C C . LEU A 1 115 ? 2.635 -2.166 -19.009 1.00 93.56 115 LEU A C 1
ATOM 882 O O . LEU A 1 115 ? 2.178 -2.286 -20.139 1.00 93.56 115 LEU A O 1
ATOM 886 N N . VAL A 1 116 ? 3.911 -1.860 -18.778 1.00 91.62 116 VAL A N 1
ATOM 887 C CA . VAL A 1 116 ? 4.877 -1.557 -19.846 1.00 91.62 116 VAL A CA 1
ATOM 888 C C . VAL A 1 116 ? 5.293 -2.808 -20.618 1.00 91.62 116 VAL A C 1
ATOM 890 O O . VAL A 1 116 ? 5.384 -2.757 -21.842 1.00 91.62 116 VAL A O 1
ATOM 893 N N . ASP A 1 117 ? 5.526 -3.917 -19.922 1.00 92.38 117 ASP A N 1
ATOM 894 C CA . ASP A 1 117 ? 6.116 -5.121 -20.506 1.00 92.38 117 ASP A CA 1
ATOM 895 C C . ASP A 1 117 ? 5.069 -6.002 -21.207 1.00 92.38 117 ASP A C 1
ATOM 897 O O . ASP A 1 117 ? 5.401 -6.738 -22.143 1.00 92.38 117 ASP A O 1
ATOM 901 N N . HIS A 1 118 ? 3.806 -5.956 -20.759 1.00 93.62 118 HIS A N 1
ATOM 902 C CA . HIS A 1 118 ? 2.797 -6.941 -21.164 1.00 93.62 118 HIS A CA 1
ATOM 903 C C . HIS A 1 118 ? 1.464 -6.362 -21.654 1.00 93.62 118 HIS A C 1
ATOM 905 O O . HIS A 1 118 ? 0.779 -7.033 -22.427 1.00 93.62 118 HIS A O 1
ATOM 911 N N . ILE A 1 119 ? 1.076 -5.147 -21.251 1.00 93.94 119 ILE A N 1
ATOM 912 C CA . ILE A 1 119 ? -0.272 -4.615 -21.541 1.00 93.94 119 ILE A CA 1
ATOM 913 C C . ILE A 1 119 ? -0.246 -3.490 -22.580 1.00 93.94 119 ILE A C 1
ATOM 915 O O . ILE A 1 119 ? -1.092 -3.455 -23.478 1.00 93.94 119 ILE A O 1
ATOM 919 N N . LEU A 1 120 ? 0.678 -2.539 -22.455 1.00 91.31 120 LEU A N 1
ATOM 920 C CA . LEU A 1 120 ? 0.725 -1.360 -23.308 1.00 91.31 120 LEU A CA 1
ATOM 921 C C . LEU A 1 120 ? 1.409 -1.685 -24.644 1.00 91.31 120 LEU A C 1
ATOM 923 O O . LEU A 1 120 ? 2.528 -2.194 -24.659 1.00 91.31 120 LEU A O 1
ATOM 927 N N . PRO A 1 121 ? 0.778 -1.366 -25.787 1.00 89.12 121 PRO A N 1
ATOM 928 C CA . PRO A 1 121 ? 1.420 -1.523 -27.085 1.00 89.12 121 PRO A CA 1
ATOM 929 C C . PRO A 1 121 ? 2.563 -0.513 -27.267 1.00 89.12 121 PRO A C 1
ATOM 931 O O . PRO A 1 121 ? 2.501 0.603 -26.749 1.00 89.12 121 PRO A O 1
ATOM 934 N N . HIS A 1 122 ? 3.571 -0.869 -28.072 1.00 91.00 122 HIS A N 1
ATOM 935 C CA . HIS A 1 122 ? 4.699 0.002 -28.438 1.00 91.00 122 HIS A CA 1
ATOM 936 C C . HIS A 1 122 ? 4.287 1.114 -29.419 1.00 91.00 122 HIS A C 1
ATOM 938 O O . HIS A 1 122 ? 4.715 1.163 -30.570 1.00 91.00 122 HIS A O 1
ATOM 944 N N . VAL A 1 123 ? 3.424 2.012 -28.959 1.00 91.62 123 VAL A N 1
ATOM 945 C CA . VAL A 1 123 ? 3.004 3.236 -29.644 1.00 91.62 123 VAL A CA 1
ATOM 946 C C . VAL A 1 123 ? 3.043 4.391 -28.641 1.00 91.62 123 VAL A C 1
ATOM 948 O O . VAL A 1 123 ? 2.942 4.147 -27.438 1.00 91.62 123 VAL A O 1
ATOM 951 N N . PRO A 1 124 ? 3.177 5.654 -29.079 1.00 90.75 124 PRO A N 1
ATOM 952 C CA . PRO A 1 124 ? 3.097 6.790 -28.168 1.00 90.75 124 PRO A CA 1
ATOM 953 C C . PRO A 1 124 ? 1.771 6.783 -27.396 1.00 90.75 124 PRO A C 1
ATOM 955 O O . PRO A 1 124 ? 0.695 6.908 -27.981 1.00 90.75 124 PRO A O 1
ATOM 958 N N . VAL A 1 125 ? 1.850 6.638 -26.073 1.00 89.12 125 VAL A N 1
ATOM 959 C CA . VAL A 1 125 ? 0.692 6.660 -25.173 1.00 89.12 125 VAL A CA 1
ATOM 960 C C . VAL A 1 125 ? 0.649 7.970 -24.395 1.00 89.12 125 VAL A C 1
ATOM 962 O O . VAL A 1 125 ? 1.679 8.512 -23.997 1.00 89.12 125 VAL A O 1
ATOM 965 N N . ARG A 1 126 ? -0.562 8.479 -24.147 1.00 91.69 126 ARG A N 1
ATOM 966 C CA . ARG A 1 126 ? -0.793 9.645 -23.289 1.00 91.69 126 ARG A CA 1
ATOM 967 C C . ARG A 1 126 ? -1.711 9.256 -22.144 1.00 91.69 126 ARG A C 1
ATOM 969 O O . ARG A 1 126 ? -2.873 8.925 -22.364 1.00 91.69 126 ARG A O 1
ATOM 976 N N . GLN A 1 127 ? -1.189 9.316 -20.925 1.00 89.12 127 GLN A N 1
ATOM 977 C CA . GLN A 1 127 ? -1.993 9.107 -19.730 1.00 89.12 127 GLN A CA 1
ATOM 978 C C . GLN A 1 127 ? -2.825 10.360 -19.442 1.00 89.12 127 GLN A C 1
ATOM 980 O O . GLN A 1 127 ? -2.294 11.468 -19.363 1.00 89.12 127 GLN A O 1
ATOM 985 N N . TRP A 1 128 ? -4.128 10.167 -19.253 1.00 92.75 128 TRP A N 1
ATOM 986 C CA . TRP A 1 128 ? -5.036 11.185 -18.739 1.00 92.75 128 TRP A CA 1
ATOM 987 C C . TRP A 1 128 ? -5.490 10.766 -17.348 1.00 92.75 128 TRP A C 1
ATOM 989 O O . TRP A 1 128 ? -5.930 9.634 -17.152 1.00 92.75 128 TRP A O 1
ATOM 999 N N . VAL A 1 129 ? -5.371 11.671 -16.380 1.00 89.56 129 VAL A N 1
ATOM 1000 C CA . VAL A 1 129 ? -5.865 11.455 -15.019 1.00 89.56 129 VAL A CA 1
ATOM 1001 C C . VAL A 1 129 ? -7.030 12.404 -14.795 1.00 89.56 129 VAL A C 1
ATOM 1003 O O . VAL A 1 129 ? -6.863 13.619 -14.867 1.00 89.56 129 VAL A O 1
ATOM 1006 N N . LEU A 1 130 ? -8.211 11.841 -14.541 1.00 87.12 130 LEU A N 1
ATOM 1007 C CA . LEU A 1 130 ? -9.399 12.595 -14.163 1.00 87.12 130 LEU A CA 1
ATOM 1008 C C . LEU A 1 130 ? -9.607 12.459 -12.654 1.00 87.12 130 LEU A C 1
ATOM 1010 O O . LEU A 1 130 ? -9.994 11.398 -12.165 1.00 87.12 130 LEU A O 1
ATOM 1014 N N . SER A 1 131 ? -9.357 13.538 -11.918 1.00 84.56 131 SER A N 1
ATOM 1015 C CA . SER A 1 131 ? -9.639 13.602 -10.485 1.00 84.56 131 SER A CA 1
ATOM 1016 C C . SER A 1 131 ? -11.047 14.141 -10.269 1.00 84.56 131 SER A C 1
ATOM 1018 O O . SER A 1 131 ? -11.307 15.317 -10.510 1.00 84.56 131 SER A O 1
ATOM 1020 N N . LEU A 1 132 ? -11.954 13.283 -9.805 1.00 84.06 132 LEU A N 1
ATOM 1021 C CA . LEU A 1 132 ? -13.322 13.672 -9.473 1.00 84.06 132 LEU A CA 1
ATOM 1022 C C . LEU A 1 132 ? -13.431 14.035 -7.977 1.00 84.06 132 LEU A C 1
ATOM 1024 O O . LEU A 1 132 ? -12.860 13.320 -7.133 1.00 84.06 132 LEU A O 1
ATOM 1028 N N . PRO A 1 133 ? -14.149 15.122 -7.620 1.00 83.88 133 PRO A N 1
ATOM 1029 C CA . PRO A 1 133 ? -14.487 15.418 -6.229 1.00 83.88 133 PRO A CA 1
ATOM 1030 C C . PRO A 1 133 ? -15.306 14.268 -5.634 1.00 83.88 133 PRO A C 1
ATOM 1032 O O . PRO A 1 133 ? -15.970 13.545 -6.370 1.00 83.88 133 PRO A O 1
ATOM 1035 N N . HIS A 1 134 ? -15.260 14.083 -4.308 1.00 77.12 134 HIS A N 1
ATOM 1036 C CA . HIS A 1 134 ? -15.868 12.915 -3.652 1.00 77.12 134 HIS A CA 1
ATOM 1037 C C . HIS A 1 134 ? -17.345 12.724 -4.018 1.00 77.12 134 HIS A C 1
ATOM 1039 O O . HIS A 1 134 ? -17.753 11.607 -4.294 1.00 77.12 134 HIS A O 1
ATOM 1045 N N . ALA A 1 135 ? -18.111 13.814 -4.110 1.00 77.81 135 ALA A N 1
ATOM 1046 C CA . ALA A 1 135 ? -19.522 13.794 -4.502 1.00 77.81 135 ALA A CA 1
ATOM 1047 C C . ALA A 1 135 ? -19.785 13.289 -5.938 1.00 77.81 135 ALA A C 1
ATOM 1049 O O . ALA A 1 135 ? -20.917 12.979 -6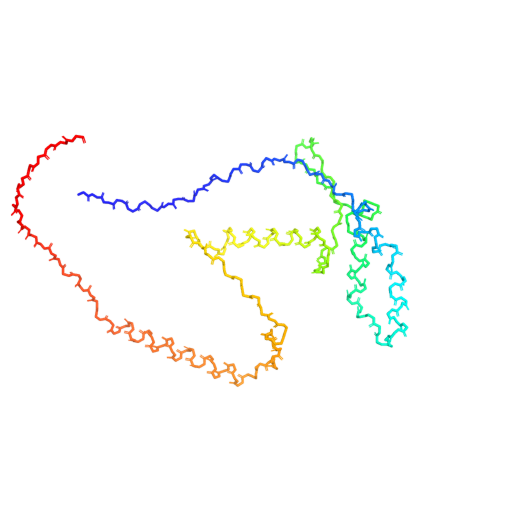.276 1.00 77.81 135 ALA A O 1
ATOM 1050 N N . LEU A 1 136 ? -18.756 13.246 -6.790 1.00 77.44 136 LEU A N 1
ATOM 1051 C CA . LEU A 1 136 ? -18.817 12.734 -8.163 1.00 77.44 136 LEU A CA 1
ATOM 1052 C C . LEU A 1 136 ? -18.037 11.424 -8.331 1.00 77.44 136 LEU A C 1
ATOM 1054 O O . LEU A 1 136 ? -17.933 10.909 -9.445 1.00 77.44 136 LEU A O 1
ATOM 1058 N N . ARG A 1 137 ? -17.437 10.891 -7.260 1.00 78.69 137 ARG A N 1
ATOM 1059 C CA . ARG A 1 137 ? -16.844 9.553 -7.304 1.00 78.69 137 ARG A CA 1
ATOM 1060 C C . ARG A 1 137 ? -17.997 8.567 -7.317 1.00 78.69 137 ARG A C 1
ATOM 1062 O O . ARG A 1 137 ? -18.899 8.703 -6.507 1.00 78.69 137 ARG A O 1
ATOM 1069 N N . PHE A 1 138 ? -17.948 7.628 -8.261 1.00 66.00 138 PHE A N 1
ATOM 1070 C CA . PHE A 1 138 ? -18.943 6.578 -8.456 1.00 66.00 138 PHE A CA 1
ATOM 1071 C C . PHE A 1 138 ? -19.507 6.085 -7.124 1.00 66.00 138 PHE A C 1
ATOM 1073 O O . PHE A 1 138 ? -18.808 5.398 -6.376 1.00 66.00 138 PHE A O 1
ATOM 1080 N N . ASP A 1 139 ? -20.765 6.430 -6.857 1.00 65.75 139 ASP A N 1
ATOM 1081 C CA . ASP A 1 139 ? -21.512 5.768 -5.806 1.00 65.75 139 ASP A CA 1
ATOM 1082 C C . ASP A 1 139 ? -21.648 4.299 -6.212 1.00 65.75 139 ASP A C 1
ATOM 1084 O O . ASP A 1 139 ? -21.981 4.013 -7.372 1.00 65.75 139 ASP A O 1
ATOM 1088 N N . PRO A 1 140 ? -21.349 3.350 -5.311 1.00 60.91 140 PRO A N 1
ATOM 1089 C CA . PRO A 1 140 ? -21.586 1.948 -5.586 1.00 60.91 140 PRO A CA 1
ATOM 1090 C C . PRO A 1 140 ? -23.084 1.761 -5.832 1.00 60.91 140 PRO A C 1
ATOM 1092 O O . PRO A 1 140 ? -23.892 1.738 -4.905 1.00 60.91 140 PRO A O 1
ATOM 1095 N N . ALA A 1 141 ? -23.457 1.651 -7.106 1.00 70.75 141 ALA A N 1
ATOM 1096 C CA . ALA A 1 141 ? -24.777 1.194 -7.485 1.00 70.75 141 ALA A CA 1
ATOM 1097 C C . ALA A 1 141 ? -24.951 -0.242 -6.964 1.00 70.75 141 ALA A C 1
ATOM 1099 O O . ALA A 1 141 ? -23.972 -1.002 -6.928 1.00 70.75 141 ALA A O 1
ATOM 1100 N N . PRO A 1 142 ? -26.169 -0.639 -6.557 1.00 79.19 142 PRO A N 1
ATOM 1101 C CA . PRO A 1 142 ? -26.441 -2.038 -6.265 1.00 79.19 142 PRO A CA 1
ATOM 1102 C C . PRO A 1 142 ? -25.991 -2.911 -7.449 1.00 79.19 142 PRO A C 1
ATOM 1104 O O . PRO A 1 142 ? -26.067 -2.464 -8.600 1.00 79.19 142 PRO A O 1
ATOM 1107 N N . PRO A 1 143 ? -25.484 -4.131 -7.189 1.00 81.00 143 PRO A N 1
ATOM 1108 C CA . PRO A 1 143 ? -25.031 -5.011 -8.256 1.00 81.00 143 PRO A CA 1
ATOM 1109 C C . PRO A 1 143 ? -26.171 -5.220 -9.265 1.00 81.00 143 PRO A C 1
ATOM 1111 O O . PRO A 1 143 ? -27.317 -5.402 -8.843 1.00 81.00 143 PRO A O 1
ATOM 1114 N N . PRO A 1 144 ? -25.885 -5.179 -10.580 1.00 84.69 144 PRO A N 1
ATOM 1115 C CA . PRO A 1 144 ? -26.916 -5.358 -11.588 1.00 84.69 144 PRO A CA 1
ATOM 1116 C C . PRO A 1 144 ? -27.540 -6.745 -11.438 1.00 84.69 144 PRO A C 1
ATOM 1118 O O . PRO A 1 144 ? -26.848 -7.740 -11.222 1.00 84.69 144 PRO A O 1
ATOM 1121 N N . THR A 1 145 ? -28.855 -6.808 -11.570 1.00 92.62 145 THR A N 1
ATOM 1122 C CA . THR A 1 145 ? -29.608 -8.060 -11.585 1.00 92.62 145 THR A CA 1
ATOM 1123 C C . THR A 1 145 ? -29.244 -8.896 -12.813 1.00 92.62 145 THR A C 1
ATOM 1125 O O . THR A 1 145 ? -28.908 -8.362 -13.874 1.00 92.62 145 THR A O 1
ATOM 1128 N N . ASP A 1 146 ? -29.397 -10.221 -12.725 1.00 93.12 146 ASP A N 1
ATOM 1129 C CA . ASP A 1 146 ? -29.146 -11.135 -13.853 1.00 93.12 146 ASP A CA 1
ATOM 1130 C C . ASP A 1 146 ? -29.924 -10.741 -15.117 1.00 93.12 146 ASP A C 1
ATOM 1132 O O . ASP A 1 146 ? -29.446 -10.897 -16.243 1.00 93.12 146 ASP A O 1
ATOM 1136 N N . ARG A 1 147 ? -31.118 -10.163 -14.939 1.00 92.75 147 ARG A N 1
ATOM 1137 C CA . ARG A 1 147 ? -31.944 -9.643 -16.030 1.00 92.75 147 ARG A CA 1
ATOM 1138 C C . ARG A 1 147 ? -31.285 -8.456 -16.732 1.00 92.75 147 ARG A C 1
ATOM 1140 O O . ARG A 1 147 ? -31.282 -8.410 -17.961 1.00 92.75 147 ARG A O 1
ATOM 1147 N N . GLU A 1 148 ? -30.732 -7.508 -15.983 1.00 91.00 148 GLU A N 1
ATOM 1148 C CA . GLU A 1 148 ? -30.032 -6.342 -16.538 1.00 91.00 148 GLU A CA 1
ATOM 1149 C C . GLU A 1 148 ? -28.768 -6.766 -17.287 1.00 91.00 148 GLU A C 1
ATOM 1151 O O . GLU A 1 148 ? -28.532 -6.314 -18.412 1.00 91.00 148 GLU A O 1
ATOM 1156 N N . VAL A 1 149 ? -28.009 -7.708 -16.720 1.00 93.25 149 VAL A N 1
ATOM 1157 C CA . VAL A 1 149 ? -26.832 -8.292 -17.376 1.00 93.25 149 VAL A CA 1
ATOM 1158 C C . VAL A 1 149 ? -27.231 -9.002 -18.674 1.00 93.25 149 VAL A C 1
ATOM 1160 O O . VAL A 1 149 ? -26.626 -8.761 -19.721 1.00 93.25 149 VAL A O 1
ATOM 1163 N N . ALA A 1 150 ? -28.287 -9.820 -18.655 1.00 94.19 150 ALA A N 1
ATOM 1164 C CA . ALA A 1 150 ? -28.782 -10.516 -19.842 1.00 94.19 150 ALA A CA 1
ATOM 1165 C C . ALA A 1 150 ? -29.232 -9.544 -20.947 1.00 94.19 150 ALA A C 1
ATOM 1167 O O . ALA A 1 150 ? -28.898 -9.739 -22.120 1.00 94.19 150 ALA A O 1
ATOM 1168 N N . HIS A 1 151 ? -29.941 -8.469 -20.586 1.00 94.94 151 HIS A N 1
ATOM 1169 C CA . HIS A 1 151 ? -30.341 -7.418 -21.524 1.00 94.94 151 HIS A CA 1
ATOM 1170 C C . HIS A 1 151 ? -29.130 -6.718 -22.155 1.00 94.94 151 HIS A C 1
ATOM 1172 O O . HIS A 1 151 ? -29.097 -6.532 -23.377 1.00 94.94 151 HIS A O 1
ATOM 1178 N N . LEU A 1 152 ? -28.120 -6.368 -21.354 1.00 94.00 152 LEU A N 1
ATOM 1179 C CA . LEU A 1 152 ? -26.892 -5.742 -21.841 1.00 94.00 152 LEU A CA 1
ATOM 1180 C C . LEU A 1 152 ? -26.140 -6.664 -22.809 1.00 94.00 152 LEU A C 1
ATOM 1182 O O . LEU A 1 152 ? -25.772 -6.244 -23.909 1.00 94.00 152 LEU A O 1
ATOM 1186 N N . LEU A 1 153 ? -25.962 -7.935 -22.447 1.00 96.00 153 LEU A N 1
ATOM 1187 C CA . LEU A 1 153 ? -25.296 -8.922 -23.299 1.00 96.00 153 LEU A CA 1
ATOM 1188 C C . LEU A 1 153 ? -26.057 -9.152 -24.608 1.00 96.00 153 LEU A C 1
ATOM 1190 O O . LEU A 1 153 ? -25.442 -9.218 -25.675 1.00 96.00 153 LEU A O 1
ATOM 1194 N N . ALA A 1 154 ? -27.391 -9.206 -24.566 1.00 94.94 154 ALA A N 1
ATOM 1195 C CA . ALA A 1 154 ? -28.217 -9.298 -25.766 1.00 94.94 154 ALA A CA 1
ATOM 1196 C C . ALA A 1 154 ? -28.052 -8.062 -26.667 1.00 94.94 154 ALA A C 1
ATOM 1198 O O . ALA A 1 154 ? -27.921 -8.201 -27.889 1.00 94.94 154 ALA A O 1
ATOM 1199 N N . ALA A 1 155 ? -27.999 -6.859 -26.087 1.00 94.44 155 ALA A N 1
ATOM 1200 C CA . ALA A 1 155 ? -27.773 -5.619 -26.823 1.00 94.44 155 ALA A CA 1
ATOM 1201 C C . ALA A 1 155 ? -26.386 -5.594 -27.486 1.00 94.44 155 ALA A C 1
ATOM 1203 O O . ALA A 1 155 ? -26.288 -5.333 -28.691 1.00 94.44 155 ALA A O 1
ATOM 1204 N N . ILE A 1 156 ? -25.332 -5.944 -26.740 1.00 94.31 156 ILE A N 1
ATOM 1205 C CA . ILE A 1 156 ? -23.953 -6.038 -27.240 1.00 94.31 156 ILE A CA 1
ATOM 1206 C C . ILE A 1 156 ? -23.867 -7.075 -28.362 1.00 94.31 156 ILE A C 1
ATOM 1208 O O . ILE A 1 156 ? -23.421 -6.747 -29.462 1.00 94.31 156 ILE A O 1
ATOM 1212 N N . ARG A 1 157 ? -24.372 -8.296 -28.142 1.00 95.19 157 ARG A N 1
ATOM 1213 C CA . ARG A 1 157 ? -24.418 -9.366 -29.154 1.00 95.19 157 ARG A CA 1
ATOM 1214 C C . ARG A 1 157 ? -25.108 -8.891 -30.427 1.00 95.19 157 ARG A C 1
ATOM 1216 O O . ARG A 1 157 ? -24.579 -9.054 -31.524 1.00 95.19 157 ARG A O 1
ATOM 1223 N N . THR A 1 158 ? -26.275 -8.266 -30.297 1.00 94.50 158 THR A N 1
ATOM 1224 C CA . THR A 1 158 ? -27.046 -7.774 -31.445 1.00 94.50 158 THR A CA 1
ATOM 1225 C C . THR A 1 158 ? -26.307 -6.654 -32.177 1.00 94.50 158 THR A C 1
ATOM 1227 O O . THR A 1 158 ? -26.382 -6.558 -33.405 1.00 94.50 158 THR A O 1
ATOM 1230 N N . ARG A 1 159 ? -25.582 -5.795 -31.450 1.00 91.00 159 ARG A N 1
ATOM 1231 C CA . ARG A 1 159 ? -24.765 -4.731 -32.040 1.00 91.00 159 ARG A CA 1
ATOM 1232 C C . ARG A 1 159 ? -23.570 -5.303 -32.794 1.00 91.00 159 ARG A C 1
ATOM 1234 O O . ARG A 1 159 ? -23.371 -4.911 -33.941 1.00 91.00 159 ARG A O 1
ATOM 1241 N N . ILE A 1 160 ? -22.847 -6.252 -32.203 1.00 92.62 160 ILE A N 1
ATOM 1242 C CA . ILE A 1 160 ? -21.724 -6.951 -32.839 1.00 92.62 160 ILE A CA 1
ATOM 1243 C C . ILE A 1 160 ? -22.201 -7.663 -34.105 1.00 92.62 160 ILE A C 1
ATOM 1245 O O . ILE A 1 160 ? -21.655 -7.421 -35.175 1.00 92.62 160 ILE A O 1
ATOM 1249 N N . LEU A 1 161 ? -23.276 -8.453 -34.035 1.00 92.38 161 LEU A N 1
ATOM 1250 C CA . LEU A 1 161 ? -23.818 -9.147 -35.207 1.00 92.38 161 LEU A CA 1
ATOM 1251 C C . LEU A 1 161 ? -24.266 -8.173 -36.305 1.00 92.38 161 LEU A C 1
ATOM 1253 O O . LEU A 1 161 ? -24.047 -8.438 -37.485 1.00 92.38 161 LEU A O 1
ATOM 1257 N N . ARG A 1 162 ? -24.853 -7.023 -35.947 1.00 89.31 162 ARG A N 1
ATOM 1258 C CA . ARG A 1 162 ? -25.184 -5.969 -36.920 1.00 89.31 162 ARG A CA 1
ATOM 1259 C C . ARG A 1 162 ? -23.940 -5.364 -37.564 1.00 89.31 162 ARG A C 1
ATOM 1261 O O . ARG A 1 162 ? -23.948 -5.146 -38.772 1.00 89.31 162 ARG A O 1
ATOM 1268 N N . LEU A 1 163 ? -22.894 -5.086 -36.787 1.00 86.12 163 LEU A N 1
ATOM 1269 C CA . LEU A 1 163 ? -21.630 -4.562 -37.307 1.00 86.12 163 LEU A CA 1
ATOM 1270 C C . LEU A 1 163 ? -20.938 -5.580 -38.216 1.00 86.12 163 LEU A C 1
ATOM 1272 O O . LEU A 1 163 ? -20.509 -5.207 -39.300 1.00 86.12 163 LEU A O 1
ATOM 1276 N N . LEU A 1 164 ? -20.919 -6.858 -37.837 1.00 86.00 164 LEU A N 1
ATOM 1277 C CA . LEU A 1 164 ? -20.359 -7.935 -38.653 1.00 86.00 164 LEU A CA 1
ATOM 1278 C C . LEU A 1 164 ? -21.138 -8.130 -39.956 1.00 86.00 164 LEU A C 1
ATOM 1280 O O . LEU A 1 164 ? -20.524 -8.236 -41.007 1.00 86.00 164 LEU A O 1
ATOM 1284 N N . ARG A 1 1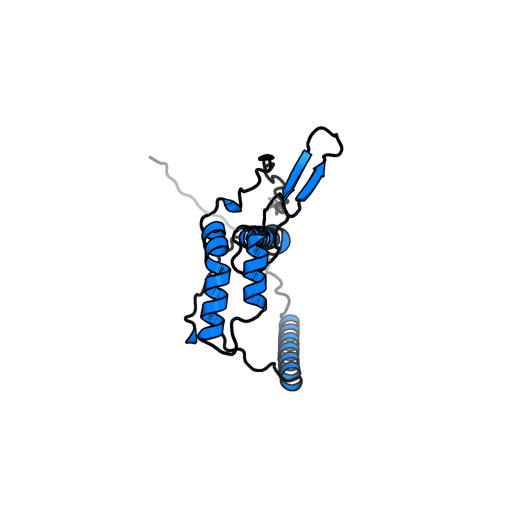65 ? -22.478 -8.096 -39.931 1.00 85.31 165 ARG A N 1
ATOM 1285 C CA . ARG A 1 165 ? -23.297 -8.155 -41.157 1.00 85.31 165 ARG A CA 1
ATOM 1286 C C . ARG A 1 165 ? -23.078 -6.941 -42.063 1.00 85.31 165 ARG A C 1
ATOM 1288 O O . ARG A 1 165 ? -23.027 -7.089 -43.275 1.00 85.31 165 ARG A O 1
ATOM 1295 N N . ARG A 1 166 ? -22.909 -5.743 -41.490 1.00 78.94 166 ARG A N 1
ATOM 1296 C CA . ARG A 1 166 ? -22.576 -4.526 -42.255 1.00 78.94 166 ARG A CA 1
ATOM 1297 C C . ARG A 1 166 ? -21.156 -4.567 -42.822 1.00 78.94 166 ARG A C 1
ATOM 1299 O O . ARG A 1 166 ? -20.958 -4.139 -43.950 1.00 78.94 166 ARG A O 1
ATOM 1306 N N . GLY A 1 167 ? -20.196 -5.107 -42.072 1.00 63.44 167 GLY A N 1
ATOM 1307 C CA . GLY A 1 167 ? -18.821 -5.328 -42.524 1.00 63.44 167 GLY A CA 1
ATOM 1308 C C . GLY A 1 167 ? -18.713 -6.421 -43.590 1.00 63.44 167 GLY A C 1
ATOM 1309 O O . GLY A 1 167 ? -17.934 -6.276 -44.526 1.00 63.44 167 GLY A O 1
ATOM 1310 N N . ALA A 1 168 ? -19.551 -7.459 -43.506 1.00 58.94 168 ALA A N 1
ATOM 1311 C CA . ALA A 1 168 ? -19.693 -8.494 -44.530 1.00 58.94 168 ALA A CA 1
ATOM 1312 C C . ALA A 1 168 ? -20.347 -7.968 -45.824 1.00 58.94 168 ALA A C 1
ATOM 1314 O O . ALA A 1 168 ? -20.095 -8.517 -46.890 1.00 58.94 168 ALA A O 1
ATOM 1315 N N . CYS A 1 169 ? -21.131 -6.883 -45.745 1.00 48.53 169 CYS A N 1
ATOM 1316 C CA . CYS A 1 169 ? -21.700 -6.176 -46.899 1.00 48.53 169 CYS A CA 1
ATOM 1317 C C . CYS A 1 169 ? -20.845 -4.997 -47.403 1.00 48.53 169 CYS A C 1
ATOM 1319 O O . CYS A 1 169 ? -21.334 -4.199 -48.202 1.00 48.53 169 CYS A O 1
ATOM 1321 N N . SER A 1 170 ? -19.584 -4.859 -46.980 1.00 48.97 170 SER A N 1
ATOM 1322 C CA . SER A 1 170 ? -18.664 -3.950 -47.670 1.00 48.97 170 SER A CA 1
ATOM 1323 C C . SER A 1 170 ? -18.194 -4.635 -48.959 1.00 48.97 170 SER A C 1
ATOM 1325 O O . SER A 1 170 ? -17.520 -5.667 -48.864 1.00 48.97 170 SER A O 1
ATOM 1327 N N . PRO A 1 171 ? -18.521 -4.128 -50.165 1.00 45.78 171 PRO A N 1
ATOM 1328 C CA . PRO A 1 171 ? -17.910 -4.657 -51.371 1.00 45.78 171 PRO A CA 1
ATOM 1329 C C . PRO A 1 171 ? -16.404 -4.458 -51.219 1.00 45.78 171 PRO A C 1
ATOM 1331 O O . PRO A 1 171 ? -15.955 -3.362 -50.870 1.00 45.78 171 PRO A O 1
ATOM 1334 N N . ARG A 1 172 ? -15.622 -5.525 -51.439 1.00 47.38 172 ARG A N 1
ATOM 1335 C CA . ARG A 1 172 ? -14.163 -5.437 -51.597 1.00 47.38 172 ARG A CA 1
ATOM 1336 C C . ARG A 1 172 ? -13.879 -4.200 -52.441 1.00 47.38 172 ARG A C 1
ATOM 1338 O O . ARG A 1 172 ? -14.195 -4.191 -53.626 1.00 47.38 172 ARG A O 1
ATOM 1345 N N . ARG A 1 173 ? -13.296 -3.158 -51.841 1.00 45.94 173 ARG A N 1
ATOM 1346 C CA . ARG A 1 173 ? -12.687 -2.072 -52.606 1.00 45.94 173 ARG A CA 1
ATOM 1347 C C . ARG A 1 173 ? -11.545 -2.709 -53.388 1.00 45.94 173 ARG A C 1
ATOM 1349 O O . ARG A 1 173 ? -10.438 -2.841 -52.874 1.00 45.94 173 ARG A O 1
ATOM 1356 N N . THR A 1 174 ? -11.816 -3.135 -54.615 1.00 46.72 174 THR A N 1
ATOM 1357 C CA . THR A 1 174 ? -10.782 -3.265 -55.633 1.00 46.72 174 THR A CA 1
ATOM 1358 C C . THR A 1 174 ? -10.172 -1.877 -55.769 1.00 46.72 174 THR A C 1
ATOM 1360 O O . THR A 1 174 ? -10.829 -0.942 -56.226 1.00 46.72 174 THR A O 1
ATOM 1363 N N . ARG A 1 175 ? -8.948 -1.709 -55.258 1.00 36.69 175 ARG A N 1
ATOM 1364 C CA . ARG A 1 175 ? -8.162 -0.494 -55.484 1.00 36.69 175 ARG A CA 1
ATOM 1365 C C . ARG A 1 175 ? -8.031 -0.313 -57.002 1.00 36.69 175 ARG A C 1
ATOM 1367 O O . ARG A 1 175 ? -7.577 -1.258 -57.645 1.00 36.69 175 ARG A O 1
ATOM 1374 N N . PRO A 1 176 ? -8.406 0.839 -57.581 1.00 38.94 176 PRO A N 1
ATOM 1375 C CA . PRO A 1 176 ? -8.094 1.096 -58.974 1.00 38.94 176 PRO A CA 1
ATOM 1376 C C . PRO A 1 176 ? -6.572 1.181 -59.112 1.00 38.94 176 PRO A C 1
ATOM 1378 O O . PRO A 1 176 ? -5.903 1.934 -58.402 1.00 38.94 176 PRO A O 1
ATOM 1381 N N . THR A 1 177 ? -6.028 0.357 -59.999 1.00 42.03 177 THR A N 1
ATOM 1382 C CA . THR A 1 177 ? -4.663 0.467 -60.505 1.00 42.03 177 THR A CA 1
ATOM 1383 C C . THR A 1 177 ? -4.555 1.756 -61.310 1.00 42.03 177 THR A C 1
ATOM 1385 O O . THR A 1 177 ? -5.093 1.838 -62.412 1.00 42.03 177 THR A O 1
ATOM 1388 N N . LEU A 1 178 ? -3.867 2.764 -60.772 1.00 41.59 178 LEU A N 1
ATOM 1389 C CA . LEU A 1 178 ? -3.409 3.898 -61.571 1.00 41.59 178 LEU A CA 1
ATOM 1390 C C . LEU A 1 178 ? -2.144 3.466 -62.317 1.00 41.59 178 LEU A C 1
ATOM 1392 O O . LEU A 1 178 ? -1.042 3.456 -61.775 1.00 41.59 178 LEU A O 1
ATOM 1396 N N . SER A 1 179 ? -2.366 3.029 -63.553 1.00 34.53 179 SER A N 1
ATOM 1397 C CA . SER A 1 179 ? -1.365 2.914 -64.605 1.00 34.53 179 SER A CA 1
ATOM 1398 C C . SER A 1 179 ? -1.130 4.299 -65.217 1.00 34.53 179 SER A C 1
ATOM 1400 O O . SER A 1 179 ? -2.091 4.982 -65.558 1.00 34.53 179 SER A O 1
ATOM 1402 N N . GLY A 1 180 ? 0.143 4.669 -65.372 1.00 35.84 180 GLY A N 1
ATOM 1403 C CA . GLY A 1 180 ? 0.616 5.319 -66.596 1.00 35.84 180 GLY A CA 1
ATOM 1404 C C . GLY A 1 180 ? 0.553 6.849 -66.711 1.00 35.84 180 GLY A C 1
ATOM 1405 O O . GLY A 1 180 ? -0.442 7.398 -67.153 1.00 35.84 180 GLY A O 1
ATOM 1406 N N . GLU A 1 181 ? 1.709 7.473 -66.449 1.00 35.84 181 GLU A N 1
ATOM 1407 C CA . GLU A 1 181 ? 2.398 8.455 -67.319 1.00 35.84 181 GLU A CA 1
ATOM 1408 C C . GLU A 1 181 ? 1.805 9.852 -67.633 1.00 35.84 181 GLU A C 1
ATOM 1410 O O . GLU A 1 181 ? 0.806 9.993 -68.332 1.00 35.84 181 GLU A O 1
ATOM 1415 N N . ARG A 1 182 ? 2.583 10.895 -67.274 1.00 33.44 182 ARG A N 1
ATOM 1416 C CA . ARG A 1 182 ? 3.345 11.861 -68.133 1.00 33.44 182 ARG A CA 1
ATOM 1417 C C . ARG A 1 182 ? 3.602 13.140 -67.307 1.00 33.44 182 ARG A C 1
ATOM 1419 O O . ARG A 1 182 ? 2.660 13.721 -66.794 1.00 33.44 182 ARG A O 1
ATOM 1426 N N . VAL A 1 183 ? 4.831 13.465 -66.891 1.00 37.03 183 VAL A N 1
ATOM 1427 C CA . VAL A 1 183 ? 5.965 14.087 -67.621 1.00 37.03 183 VAL A CA 1
ATOM 1428 C C . VAL A 1 183 ? 5.697 15.555 -68.014 1.00 37.03 183 VAL A C 1
ATOM 1430 O O . VAL A 1 183 ? 4.729 15.840 -68.710 1.00 37.03 183 VAL A O 1
ATOM 1433 N N . LEU A 1 184 ? 6.668 16.407 -67.630 1.00 31.05 184 LEU A N 1
ATOM 1434 C CA . LEU A 1 184 ? 6.976 17.809 -67.999 1.00 31.05 184 LEU A CA 1
ATOM 1435 C C . LEU A 1 184 ? 6.449 18.889 -67.023 1.00 31.05 184 LEU A C 1
ATOM 1437 O O . LEU A 1 184 ? 5.266 18.935 -66.733 1.00 31.05 184 LEU A O 1
ATOM 1441 N N . GLY A 1 185 ? 7.272 19.800 -66.491 1.00 29.19 185 GLY A N 1
ATOM 1442 C CA . GLY A 1 185 ? 8.663 20.088 -66.830 1.00 29.19 185 GLY A CA 1
ATOM 1443 C C . GLY A 1 185 ? 9.353 21.098 -65.903 1.00 29.19 185 GLY A C 1
ATOM 1444 O O . GLY A 1 185 ? 8.819 21.495 -64.871 1.00 29.19 185 GLY A O 1
ATOM 1445 N N . LEU A 1 186 ? 10.590 21.397 -66.314 1.00 33.12 186 LEU A N 1
ATOM 1446 C CA . LEU A 1 186 ? 11.598 22.341 -65.808 1.00 33.12 186 LEU A CA 1
ATOM 1447 C C . LEU A 1 186 ? 10.999 23.648 -65.236 1.00 33.12 186 LEU A C 1
ATOM 1449 O O . LEU A 1 186 ? 9.960 24.093 -65.702 1.00 33.12 186 LEU A O 1
ATOM 1453 N N . THR A 1 187 ? 11.625 24.335 -64.274 1.00 34.34 187 THR A N 1
ATOM 1454 C CA . THR A 1 187 ? 12.872 25.109 -64.475 1.00 34.34 187 THR A CA 1
ATOM 1455 C C . THR A 1 187 ? 13.477 25.602 -63.147 1.00 34.34 187 THR A C 1
ATOM 1457 O O . THR A 1 187 ? 12.740 26.111 -62.312 1.00 34.34 187 THR A O 1
ATOM 1460 N N . SER A 1 188 ? 14.810 25.453 -63.020 1.00 35.22 188 SER A N 1
ATOM 1461 C CA . SER A 1 188 ? 15.854 26.415 -62.563 1.00 35.22 188 SER A CA 1
ATOM 1462 C C . SER A 1 188 ? 15.515 27.445 -61.455 1.00 35.22 188 SER A C 1
ATOM 1464 O O . SER A 1 188 ? 14.493 28.104 -61.545 1.00 35.22 188 SER A O 1
ATOM 1466 N N . VAL A 1 189 ? 16.339 27.765 -60.448 1.00 37.94 189 VAL A N 1
ATOM 1467 C CA . VAL A 1 189 ? 17.755 28.199 -60.438 1.00 37.94 189 VAL A CA 1
ATOM 1468 C C . VAL A 1 189 ? 18.261 28.177 -58.971 1.00 37.94 189 VAL A C 1
ATOM 14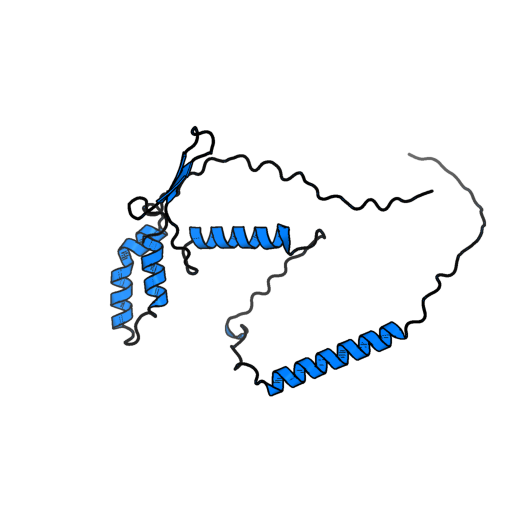70 O O . VAL A 1 189 ? 17.471 28.333 -58.049 1.00 37.94 189 VAL A O 1
ATOM 1473 N N . LEU A 1 190 ? 19.577 27.970 -58.848 1.00 35.41 190 LEU A N 1
ATOM 1474 C CA . LEU A 1 190 ? 20.581 28.090 -57.767 1.00 35.41 190 LEU A CA 1
ATOM 1475 C C . LEU A 1 190 ? 20.387 29.053 -56.542 1.00 35.41 190 LEU A C 1
ATOM 1477 O O . LEU A 1 190 ? 19.454 29.849 -56.525 1.00 35.41 190 LEU A O 1
ATOM 1481 N N . PRO A 1 191 ? 21.296 28.959 -55.531 1.00 43.06 191 PRO A N 1
ATOM 1482 C CA . PRO A 1 191 ? 21.124 29.325 -54.119 1.00 43.06 191 PRO A CA 1
ATOM 1483 C C . PRO A 1 191 ? 21.731 30.686 -53.730 1.00 43.06 191 PRO A C 1
ATOM 1485 O O . PRO A 1 191 ? 22.395 31.317 -54.546 1.00 43.06 191 PRO A O 1
ATOM 1488 N N . ASP A 1 192 ? 21.585 31.023 -52.444 1.00 36.59 192 ASP A N 1
ATOM 1489 C CA . ASP A 1 192 ? 22.665 31.510 -51.567 1.00 36.59 192 ASP A CA 1
ATOM 1490 C C . ASP A 1 192 ? 22.616 30.735 -50.235 1.00 36.59 192 ASP A C 1
ATOM 1492 O O . ASP A 1 192 ? 21.487 30.388 -49.803 1.00 36.59 192 ASP A O 1
#